Protein AF-A0A3D3BYL4-F1 (afdb_monomer)

Solvent-accessible surface area (backbone atoms only — not comparable to full-atom values): 11919 Å² total; per-residue (Å²): 142,76,88,75,82,84,67,78,81,92,67,86,88,72,76,86,63,56,68,65,58,44,45,48,73,74,64,69,48,90,86,58,75,66,46,79,26,80,42,72,69,58,33,54,52,48,50,56,52,28,58,75,76,44,50,92,52,44,91,25,60,40,73,49,81,69,91,63,57,70,48,64,74,69,67,43,48,69,62,57,54,51,61,73,44,54,61,42,80,40,98,84,58,20,33,40,38,57,47,80,56,96,78,38,32,42,32,44,53,45,71,41,91,77,84,73,92,84,52,59,70,60,52,34,47,53,48,40,46,53,44,28,45,50,51,40,48,47,37,61,73,30,38,54,51,42,43,36,39,36,41,50,56,81,66,91,48,70,65,55,52,50,50,38,52,50,46,32,54,58,48,42,64,82,50,88,52,60,70,47,75,63,59,73,43,100,82,46,36,32,46,33,38,32,49,65,87,58,84,53,116

Sequence (201 aa):
QEAGAQKAAPFLVYAESNVIIRTIRDYLRKEIGEVLLDTEEAHAEALSFIKQVMPQYENRIKLYDDKLPLFNRYQIEAQIESAFEREVTLPSGGSVVIDPTEALISIDINSSRATRGADIEETALNTNLEAADEIARQLRLRDMGGLVVIDFIDMTSNRNQREVENRMRAALESDRARVQVGRISRFGLLEMSRQRLRPSL

Secondary structure (DSSP, 8-state):
--TTSSSPSS--S-----HHHHHHHHH--TT---EEESSHHHHHHHHHHHHHH-GGGGGGEEE---SS-HHHHTT-HHHHHHTT-SEEE-TTS-EEEEEE-SSEEEEEEE-----SSSSHHHHHHHHHHHHHHHHHHHHHHTT--EEEEEEPPP-S-HHHHHHHHHHHHHHHTT-SS-EEEEEE-TTSEEEEEE---S---

Radius of gyration: 21.85 Å; Cα contacts (8 Å, |Δi|>4): 254; chains: 1; bounding box: 71×29×54 Å

Foldseek 3Di:
DPPPPDDDPDDPPDDDDDPLLVCCVPPPDPPQQADEDADPVSLVVNLVSCVVPPVVCNVRRDYDDDPDDPCVVVVCVVVLVQLVDQWDAFPQGKIWGWDDDPQEIEIETGFDDDDDDDCPQVSLLVSLLRVLLVVLVSCQSQVDFGKYKYQGDDHPDPVSQVVSQVSNVVSNPPPPWDKDWDGQDPVSMTMMGTHRPDDTD

Mean predicted aligned error: 8.94 Å

pLDDT: mean 88.88, std 12.38, range [39.81, 98.62]

Nearest PDB structures (foldseek):
  6g63-assembly1_A  TM=9.299E-01  e=7.076E-28  Escherichia coli K-12
  6g63-assembly1_G  TM=9.432E-01  e=2.742E-27  Escherichia coli K-12
  5f6c-assembly1_B  TM=9.348E-01  e=4.956E-26  Escherichia coli K-12
  8b0j-assembly1_L  TM=8.895E-01  e=7.267E-24  Escherichia coli K-12
  8b0j-assembly1_N  TM=9.051E-01  e=1.415E-20  Escherichia coli K-12

Structure (mmCIF, N/CA/C/O backbone):
data_AF-A0A3D3BYL4-F1
#
_entry.id   AF-A0A3D3BYL4-F1
#
loop_
_atom_site.group_PDB
_atom_site.id
_atom_site.type_symbol
_atom_site.label_atom_id
_atom_site.label_alt_id
_atom_site.label_comp_id
_atom_site.label_asym_id
_atom_site.label_entity_id
_atom_site.label_seq_id
_atom_site.pdbx_PDB_ins_code
_atom_site.Cartn_x
_atom_site.Cartn_y
_atom_site.Cartn_z
_atom_site.occupancy
_atom_site.B_iso_or_equiv
_atom_site.auth_seq_id
_atom_site.auth_comp_id
_atom_site.auth_asym_id
_atom_site.auth_atom_id
_atom_site.pdbx_PDB_model_num
ATOM 1 N N . GLN A 1 1 ? -38.575 -15.770 15.461 1.00 39.81 1 GLN A N 1
ATOM 2 C CA . GLN A 1 1 ? -39.278 -14.664 14.773 1.00 39.81 1 GLN A CA 1
ATOM 3 C C . GLN A 1 1 ? -39.793 -13.617 15.782 1.00 39.81 1 GLN A C 1
ATOM 5 O O . GLN A 1 1 ? -40.879 -13.097 15.601 1.00 39.81 1 GLN A O 1
ATOM 10 N N . GLU A 1 2 ? -39.031 -13.243 16.824 1.00 44.12 2 GLU A N 1
ATOM 11 C CA . GLU A 1 2 ? -39.586 -12.421 17.931 1.00 44.12 2 GLU A CA 1
ATOM 12 C C . GLU A 1 2 ? -38.805 -11.137 18.270 1.00 44.12 2 GLU A C 1
ATOM 14 O O . GLU A 1 2 ? -39.185 -10.412 19.180 1.00 44.12 2 GLU A O 1
ATOM 19 N N . ALA A 1 3 ? -37.768 -10.768 17.513 1.00 45.00 3 ALA A N 1
ATOM 20 C CA . ALA A 1 3 ? -37.020 -9.524 17.766 1.00 45.00 3 ALA A CA 1
ATOM 21 C C . ALA A 1 3 ? -37.614 -8.269 17.079 1.00 45.00 3 ALA A C 1
ATOM 23 O O . ALA A 1 3 ? -37.057 -7.182 17.194 1.00 45.00 3 ALA A O 1
ATOM 24 N N . GLY A 1 4 ? -38.725 -8.403 16.343 1.00 45.88 4 GLY A N 1
ATOM 25 C CA . GLY A 1 4 ? -39.297 -7.324 15.521 1.00 45.88 4 GLY A CA 1
ATOM 26 C C . GLY A 1 4 ? -40.374 -6.463 16.193 1.00 45.88 4 GLY A C 1
ATOM 27 O O . GLY A 1 4 ? -40.805 -5.484 15.596 1.00 45.88 4 GLY A O 1
ATOM 28 N N . ALA A 1 5 ? -40.830 -6.806 17.403 1.00 55.94 5 ALA A N 1
ATOM 29 C CA . ALA A 1 5 ? -42.059 -6.236 17.974 1.00 55.94 5 ALA A CA 1
ATOM 30 C C . ALA A 1 5 ? -41.863 -5.067 18.966 1.00 55.94 5 ALA A C 1
ATOM 32 O O . ALA A 1 5 ? -42.848 -4.573 19.504 1.00 55.94 5 ALA A O 1
ATOM 33 N N . GLN A 1 6 ? -40.631 -4.614 19.240 1.00 60.84 6 GLN A N 1
ATOM 34 C CA . GLN A 1 6 ? -40.376 -3.654 20.333 1.00 60.84 6 GLN A CA 1
ATOM 35 C C . GLN A 1 6 ? -40.064 -2.205 19.918 1.00 60.84 6 GLN A C 1
ATOM 37 O O . GLN A 1 6 ? -39.961 -1.351 20.796 1.00 60.84 6 GLN A O 1
ATOM 42 N N . LYS A 1 7 ? -39.938 -1.868 18.626 1.00 60.16 7 LYS A N 1
ATOM 43 C CA . LYS A 1 7 ? -39.668 -0.479 18.198 1.00 60.16 7 LYS A CA 1
ATOM 44 C C . LYS A 1 7 ? -40.448 -0.090 16.942 1.00 60.16 7 LYS A C 1
ATOM 46 O O . LYS A 1 7 ? -40.493 -0.843 15.974 1.00 60.16 7 LYS A O 1
ATOM 51 N N . ALA A 1 8 ? -41.036 1.106 16.960 1.00 76.25 8 ALA A N 1
ATOM 52 C CA . ALA A 1 8 ? -41.664 1.714 15.790 1.00 76.25 8 ALA A CA 1
ATOM 53 C C . ALA A 1 8 ? -40.589 2.135 14.771 1.00 76.25 8 ALA A C 1
ATOM 55 O O . ALA A 1 8 ? -39.565 2.706 15.143 1.00 76.25 8 ALA A O 1
ATOM 56 N N . ALA A 1 9 ? -40.807 1.820 13.494 1.00 75.81 9 ALA A N 1
ATOM 57 C CA . ALA A 1 9 ? -39.889 2.147 12.405 1.00 75.81 9 ALA A CA 1
ATOM 58 C C . ALA A 1 9 ? -39.922 3.648 12.034 1.00 75.81 9 ALA A C 1
ATOM 60 O O . ALA A 1 9 ? -40.968 4.279 12.195 1.00 75.81 9 ALA A O 1
ATOM 61 N N . PRO A 1 10 ? -38.827 4.203 11.468 1.00 76.69 10 PRO A N 1
ATOM 62 C CA . PRO A 1 10 ? -37.529 3.562 11.234 1.00 76.69 10 PRO A CA 1
ATOM 63 C C . PRO A 1 10 ? -36.605 3.652 12.462 1.00 76.69 10 PRO A C 1
ATOM 65 O O . PRO A 1 10 ? -36.434 4.714 13.053 1.00 76.69 10 PRO A O 1
ATOM 68 N N . PHE A 1 11 ? -35.966 2.536 12.823 1.00 75.56 11 PHE A N 1
ATOM 69 C CA . PHE A 1 11 ? -34.934 2.487 13.862 1.00 75.56 11 PHE A CA 1
ATOM 70 C C . PHE A 1 11 ? -33.749 1.638 13.397 1.00 75.56 11 PHE A C 1
ATOM 72 O O . PHE A 1 11 ? -33.900 0.708 12.604 1.00 75.56 11 PHE A O 1
ATOM 79 N N . LEU A 1 12 ? -32.559 1.956 13.899 1.00 68.69 12 LEU A N 1
ATOM 80 C CA . LEU A 1 12 ? -31.339 1.219 13.594 1.00 68.69 12 LEU A CA 1
ATOM 81 C C . LEU A 1 12 ? -31.383 -0.158 14.270 1.00 68.69 12 LEU A C 1
ATOM 83 O O . LEU A 1 12 ? -31.333 -0.251 15.496 1.00 68.69 12 LEU A O 1
ATOM 87 N N . VAL A 1 13 ? -31.502 -1.221 13.473 1.00 68.50 13 VAL A N 1
ATOM 88 C CA . VAL A 1 13 ? -31.482 -2.613 13.963 1.00 68.50 13 VAL A CA 1
ATOM 89 C C . VAL A 1 13 ? -30.054 -3.035 14.320 1.00 68.50 13 VAL A C 1
ATOM 91 O O . VAL A 1 13 ? -29.834 -3.731 15.306 1.00 68.50 13 VAL A O 1
ATOM 94 N N . TYR A 1 14 ? -29.083 -2.585 13.526 1.00 55.84 14 TYR A N 1
ATOM 95 C CA . TYR A 1 14 ? -27.667 -2.877 13.692 1.00 55.84 14 TYR A CA 1
ATOM 96 C C . TYR A 1 14 ? -26.853 -1.782 12.996 1.00 55.84 14 TYR A C 1
ATOM 98 O O . TYR A 1 14 ? -27.045 -1.535 11.806 1.00 55.84 14 TYR A O 1
ATOM 106 N N . ALA A 1 15 ? -25.982 -1.099 13.738 1.00 57.22 15 ALA A N 1
ATOM 107 C CA . ALA A 1 15 ? -25.005 -0.181 13.164 1.00 57.22 15 ALA A CA 1
ATOM 108 C C . ALA A 1 15 ? -23.837 -0.998 12.611 1.00 57.22 15 ALA A C 1
ATOM 110 O O . ALA A 1 15 ? -23.329 -1.886 13.300 1.00 57.22 15 ALA A O 1
ATOM 111 N N . GLU A 1 16 ? -23.387 -0.704 11.392 1.00 56.03 16 GLU A N 1
ATOM 112 C CA . GLU A 1 16 ? -22.170 -1.326 10.890 1.00 56.03 16 GLU A CA 1
ATOM 113 C C . GLU A 1 16 ? -20.995 -0.952 11.812 1.00 56.03 16 GLU A C 1
ATOM 115 O O . GLU A 1 16 ? -20.717 0.217 12.055 1.00 56.03 16 GLU A O 1
ATOM 120 N N . SER A 1 17 ? -20.376 -1.992 12.372 1.00 59.66 17 SER A N 1
ATOM 121 C CA . SER A 1 17 ? -19.411 -1.978 13.480 1.00 59.66 17 SER A CA 1
ATOM 122 C C . SER A 1 17 ? -18.469 -0.772 13.528 1.00 59.66 17 SER A C 1
ATOM 124 O O . SER A 1 17 ? -17.801 -0.466 12.530 1.00 59.66 17 SER A O 1
ATOM 126 N N . ASN A 1 18 ? -18.349 -0.212 14.738 1.00 76.62 18 ASN A N 1
ATOM 127 C CA . ASN A 1 18 ? -17.270 0.663 15.186 1.00 76.62 18 ASN A CA 1
ATOM 128 C C . ASN A 1 18 ? -15.922 0.225 14.583 1.00 76.62 18 ASN A C 1
ATOM 130 O O . ASN A 1 18 ? -15.623 -0.974 14.525 1.00 76.62 18 ASN A O 1
ATOM 134 N N . VAL A 1 19 ? -15.116 1.192 14.132 1.00 84.25 19 VAL A N 1
ATOM 135 C CA . VAL A 1 19 ? -13.778 0.962 13.573 1.00 84.25 19 VAL A CA 1
ATOM 136 C C . VAL A 1 19 ? -12.913 0.084 14.480 1.00 84.25 19 VAL A C 1
ATOM 138 O O . VAL A 1 19 ? -12.202 -0.773 13.963 1.00 84.25 19 VAL A O 1
ATOM 141 N N . ILE A 1 20 ? -13.039 0.203 15.803 1.00 89.06 20 ILE A N 1
ATOM 142 C CA . ILE A 1 20 ? -12.339 -0.617 16.800 1.00 89.06 20 ILE A CA 1
ATOM 143 C C . ILE A 1 20 ? -12.749 -2.084 16.655 1.00 89.06 20 ILE A C 1
ATOM 145 O O . ILE A 1 20 ? -11.915 -2.949 16.387 1.00 89.06 20 ILE A O 1
ATOM 149 N N . ILE A 1 21 ? -14.052 -2.367 16.746 1.00 88.62 21 ILE A N 1
ATOM 150 C CA . ILE A 1 21 ? -14.610 -3.722 16.625 1.00 88.62 21 ILE A CA 1
ATOM 151 C C . ILE A 1 21 ? -14.252 -4.335 15.268 1.00 88.62 21 ILE A C 1
ATOM 153 O O . ILE A 1 21 ? -13.877 -5.508 15.180 1.00 88.62 21 ILE A O 1
ATOM 157 N N . ARG A 1 22 ? -14.373 -3.542 14.197 1.00 85.94 22 ARG A N 1
ATOM 158 C CA . ARG A 1 22 ? -14.041 -3.966 12.835 1.00 85.94 22 ARG A CA 1
ATOM 159 C C . ARG A 1 22 ? -12.561 -4.315 12.733 1.00 85.94 22 ARG A C 1
ATOM 161 O O . ARG A 1 22 ? -12.247 -5.406 12.280 1.00 85.94 22 ARG A O 1
ATOM 168 N N . THR A 1 23 ? -11.677 -3.440 13.211 1.00 89.44 23 THR A N 1
ATOM 169 C CA . THR A 1 23 ? -10.218 -3.628 13.194 1.00 89.44 23 THR A CA 1
ATOM 170 C C . THR A 1 23 ? -9.804 -4.860 13.986 1.00 89.44 23 THR A C 1
ATOM 172 O O . THR A 1 23 ? -9.053 -5.685 13.476 1.00 89.44 23 THR A O 1
ATOM 175 N N . ILE A 1 24 ? -10.352 -5.062 15.182 1.00 91.38 24 ILE A N 1
ATOM 176 C CA . ILE A 1 24 ? -10.079 -6.254 15.990 1.00 91.38 24 ILE A CA 1
ATOM 177 C C . ILE A 1 24 ? -10.509 -7.526 15.252 1.00 91.38 24 ILE A C 1
ATOM 179 O O . ILE A 1 24 ? -9.715 -8.451 15.106 1.00 91.38 24 ILE A O 1
ATOM 183 N N . ARG A 1 25 ? -11.741 -7.579 14.735 1.00 87.81 25 ARG A N 1
ATOM 184 C CA . ARG A 1 25 ? -12.245 -8.733 13.965 1.00 87.81 25 ARG A CA 1
ATOM 185 C C . ARG A 1 25 ? -11.360 -9.045 12.757 1.00 87.81 25 ARG A C 1
ATOM 187 O O . ARG A 1 25 ? -11.108 -10.203 12.431 1.00 87.81 25 ARG A O 1
ATOM 194 N N . ASP A 1 26 ? -10.905 -7.992 12.100 1.00 85.44 26 ASP A N 1
ATOM 195 C CA . ASP A 1 26 ? -10.194 -8.050 10.839 1.00 85.44 26 ASP A CA 1
ATOM 196 C C . ASP A 1 26 ? -8.719 -8.410 10.982 1.00 85.44 26 ASP A C 1
ATOM 198 O O . ASP A 1 26 ? -8.222 -9.203 10.180 1.00 85.44 26 ASP A O 1
ATOM 202 N N . TYR A 1 27 ? -8.037 -7.870 11.991 1.00 88.75 27 TYR A N 1
ATOM 203 C CA . TYR A 1 27 ? -6.580 -7.925 12.119 1.00 88.75 27 TYR A CA 1
ATOM 204 C C . TYR A 1 27 ? -6.093 -8.731 13.320 1.00 88.75 27 TYR A C 1
ATOM 206 O O . TYR A 1 27 ? -4.950 -9.171 13.295 1.00 88.75 27 TYR A O 1
ATOM 214 N N . LEU A 1 28 ? -6.918 -8.997 14.341 1.00 90.62 28 LEU A N 1
ATOM 215 C CA . LEU A 1 28 ? -6.460 -9.771 15.494 1.00 90.62 28 LEU A CA 1
ATOM 216 C C . LEU A 1 28 ? -6.122 -11.210 15.076 1.00 90.62 28 LEU A C 1
ATOM 218 O O . LEU A 1 28 ? -6.980 -11.963 14.601 1.00 90.62 28 LEU A O 1
ATOM 222 N N . ARG A 1 29 ? -4.849 -11.586 15.225 1.00 89.31 29 ARG A N 1
ATOM 223 C CA . ARG A 1 29 ? -4.303 -12.915 14.910 1.00 89.31 29 ARG A CA 1
ATOM 224 C C . ARG A 1 29 ? -3.498 -13.461 16.079 1.00 89.31 29 ARG A C 1
ATOM 226 O O . ARG A 1 29 ? -3.153 -12.735 17.011 1.00 89.31 29 ARG A O 1
ATOM 233 N N . LYS A 1 30 ? -3.192 -14.761 16.032 1.00 89.38 30 LYS A N 1
ATOM 234 C CA . LYS 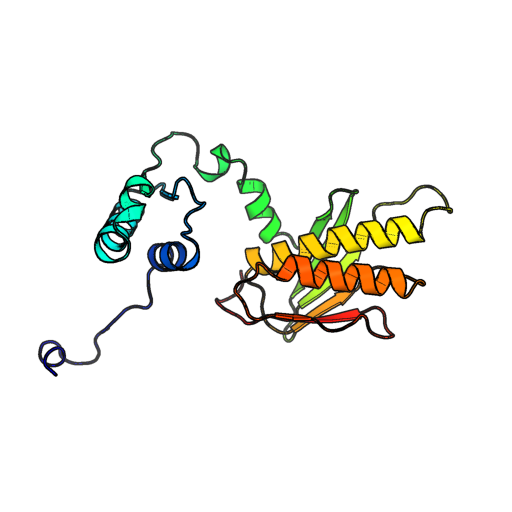A 1 30 ? -2.456 -15.446 17.103 1.00 89.38 30 LYS A CA 1
ATOM 235 C C . LYS A 1 30 ? -1.072 -14.838 17.330 1.00 89.38 30 LYS A C 1
ATOM 237 O O . LYS A 1 30 ? -0.687 -14.763 18.495 1.00 89.38 30 LYS A O 1
ATOM 242 N N . GLU A 1 31 ? -0.394 -14.350 16.289 1.00 91.88 31 GLU A N 1
ATOM 243 C CA . GLU A 1 31 ? 0.911 -13.684 16.414 1.00 91.88 31 GLU A CA 1
ATOM 244 C C . GLU A 1 31 ? 0.878 -12.302 17.088 1.00 91.88 31 GLU A C 1
ATOM 246 O O . GLU A 1 31 ? 1.910 -11.847 17.571 1.00 91.88 31 GLU A O 1
ATOM 251 N N . ILE A 1 32 ? -0.279 -11.635 17.170 1.00 93.94 32 ILE A N 1
ATOM 252 C CA . ILE A 1 32 ? -0.364 -10.297 17.774 1.00 93.94 32 ILE A CA 1
ATOM 253 C C . ILE A 1 32 ? -0.245 -10.413 19.290 1.00 93.94 32 ILE A C 1
ATOM 255 O O . ILE A 1 32 ? -1.141 -10.956 19.931 1.00 93.94 32 ILE A O 1
ATOM 259 N N . GLY A 1 33 ? 0.841 -9.900 19.867 1.00 94.00 33 GLY A N 1
ATOM 260 C CA . GLY A 1 33 ? 1.077 -9.958 21.311 1.00 94.00 33 GLY A CA 1
ATOM 261 C C . GLY A 1 33 ? 0.079 -9.126 22.115 1.00 94.00 33 GLY A C 1
ATOM 262 O O . GLY A 1 33 ? -0.513 -9.632 23.067 1.00 94.00 33 GLY A O 1
ATOM 263 N N . GLU A 1 34 ? -0.134 -7.873 21.710 1.00 94.88 34 GLU A N 1
ATOM 264 C CA . GLU A 1 34 ? -0.922 -6.884 22.452 1.00 94.88 34 GLU A CA 1
ATOM 265 C C . GLU A 1 34 ? -1.701 -5.972 21.494 1.00 94.88 34 GLU A C 1
ATOM 267 O O . GLU A 1 34 ? -1.272 -5.724 20.367 1.00 94.88 34 GLU A O 1
ATOM 272 N N . VAL A 1 35 ? -2.846 -5.473 21.956 1.00 96.12 35 VAL A N 1
ATOM 273 C CA . VAL A 1 35 ? -3.654 -4.430 21.317 1.00 96.12 35 VAL A CA 1
ATOM 274 C C . VAL A 1 35 ? -3.768 -3.290 22.319 1.00 96.12 35 VAL A C 1
ATOM 276 O O . VAL A 1 35 ? -4.389 -3.450 23.370 1.00 96.12 35 VAL A O 1
ATOM 279 N N . LEU A 1 36 ? -3.143 -2.162 21.994 1.00 96.56 36 LEU A N 1
ATOM 280 C CA . LEU A 1 36 ? -3.082 -0.979 22.846 1.00 96.56 36 LEU A CA 1
ATOM 281 C C . LEU A 1 36 ? -4.162 0.015 22.426 1.00 96.56 36 LEU A C 1
ATOM 283 O O . LEU A 1 36 ? -4.295 0.309 21.239 1.00 96.56 36 LEU A O 1
ATOM 287 N N . LEU A 1 37 ? -4.921 0.516 23.397 1.00 95.88 37 LEU A N 1
ATOM 288 C CA . LEU A 1 37 ? -5.933 1.554 23.209 1.00 95.88 37 LEU A CA 1
ATOM 289 C C . LEU A 1 37 ? -5.609 2.708 24.152 1.00 95.88 37 LEU A C 1
ATOM 291 O O . LEU A 1 37 ? -5.379 2.469 25.330 1.00 95.88 37 LEU A O 1
ATOM 295 N N . ASP A 1 38 ? -5.558 3.934 23.647 1.00 94.25 38 ASP A N 1
ATOM 296 C CA . ASP A 1 38 ? -5.143 5.133 24.389 1.00 94.25 38 ASP A CA 1
ATOM 297 C C . ASP A 1 38 ? -6.307 5.898 25.038 1.00 94.25 38 ASP A C 1
ATOM 299 O O . ASP A 1 38 ? -6.085 6.899 25.717 1.00 94.25 38 ASP A O 1
ATOM 303 N N . THR A 1 39 ? -7.543 5.411 24.884 1.00 93.81 39 THR A N 1
ATOM 304 C CA . THR A 1 39 ? -8.727 5.947 25.567 1.00 93.81 39 THR A CA 1
ATOM 305 C C . THR A 1 39 ? -9.486 4.865 26.329 1.00 93.81 39 THR A C 1
ATOM 307 O O . THR A 1 39 ? -9.569 3.702 25.910 1.00 93.81 39 THR A O 1
ATOM 310 N N . GLU A 1 40 ? -10.072 5.253 27.464 1.00 94.81 40 GLU A N 1
ATOM 311 C CA . GLU A 1 40 ? -10.856 4.346 28.305 1.00 94.81 40 GLU A CA 1
ATOM 312 C C . GLU A 1 40 ? -12.110 3.846 27.585 1.00 94.81 40 GLU A C 1
ATOM 314 O O . GLU A 1 40 ? -12.448 2.664 27.694 1.00 94.81 40 GLU A O 1
ATOM 319 N N . GLU A 1 41 ? -12.776 4.707 26.807 1.00 93.19 41 GLU A N 1
ATOM 320 C CA . GLU A 1 41 ? -13.980 4.336 26.065 1.00 93.19 41 GLU A CA 1
ATOM 321 C C . GLU A 1 41 ? -13.674 3.259 25.021 1.00 93.19 41 GLU A C 1
ATOM 323 O O . GLU A 1 41 ? -14.366 2.237 24.956 1.00 93.19 41 GLU A O 1
ATOM 328 N N . ALA A 1 42 ? -12.603 3.449 24.242 1.00 92.69 42 ALA A N 1
ATOM 329 C CA . ALA A 1 42 ? -12.193 2.492 23.223 1.00 92.69 42 ALA A CA 1
ATOM 330 C C . ALA A 1 42 ? -11.778 1.158 23.852 1.00 92.69 42 ALA A C 1
ATOM 332 O O . ALA A 1 42 ? -12.181 0.092 23.375 1.00 92.69 42 ALA A O 1
ATOM 333 N N . HIS A 1 43 ? -11.009 1.207 24.946 1.00 95.69 43 HIS A N 1
ATOM 334 C CA . HIS A 1 43 ? -10.589 0.021 25.687 1.00 95.69 43 HIS A CA 1
ATOM 335 C C . HIS A 1 43 ? -11.789 -0.778 26.216 1.00 95.69 43 HIS A C 1
ATOM 337 O O . HIS A 1 43 ? -11.861 -1.993 26.011 1.00 95.69 43 HIS A O 1
ATOM 343 N N . ALA A 1 44 ? -12.758 -0.109 26.847 1.00 94.38 44 ALA A N 1
ATOM 344 C CA . ALA A 1 44 ? -13.961 -0.751 27.369 1.00 94.38 44 ALA A CA 1
ATOM 345 C C . ALA A 1 44 ? -14.791 -1.411 26.255 1.00 94.38 44 ALA A C 1
ATOM 347 O O . ALA A 1 44 ? -15.270 -2.540 26.414 1.00 94.38 44 ALA A O 1
ATOM 348 N N . GLU A 1 45 ? -14.924 -0.744 25.108 1.00 92.19 45 GLU A N 1
ATOM 349 C CA . GLU A 1 45 ? -15.642 -1.279 23.954 1.00 92.19 45 GLU A CA 1
ATOM 350 C C . GLU A 1 45 ? -14.943 -2.501 23.343 1.00 92.19 45 GLU A C 1
ATOM 352 O O . GLU A 1 45 ? -15.580 -3.538 23.121 1.00 92.19 45 GLU A O 1
ATOM 357 N N . ALA A 1 46 ? -13.628 -2.413 23.123 1.00 94.06 46 ALA A N 1
ATOM 358 C CA . ALA A 1 46 ? -12.811 -3.521 22.638 1.00 94.06 46 ALA A CA 1
ATOM 359 C C . ALA A 1 46 ? -12.910 -4.741 23.564 1.00 94.06 46 ALA A C 1
ATOM 361 O O . ALA A 1 46 ? -13.128 -5.863 23.098 1.00 94.06 46 ALA A O 1
ATOM 362 N N . LEU A 1 47 ? -12.800 -4.519 24.877 1.00 94.94 47 LEU A N 1
ATOM 363 C CA . LEU A 1 47 ? -12.865 -5.569 25.888 1.00 94.94 47 LEU A CA 1
ATOM 364 C C . LEU A 1 47 ? -14.244 -6.242 25.923 1.00 94.94 47 LEU A C 1
ATOM 366 O O . LEU A 1 47 ? -14.328 -7.469 25.985 1.00 94.94 47 LEU A O 1
ATOM 370 N N . SER A 1 48 ? -15.323 -5.459 25.834 1.00 92.69 48 SER A N 1
ATOM 371 C CA . SER A 1 48 ? -16.699 -5.970 25.773 1.00 92.69 48 SER A CA 1
ATOM 372 C C . SER A 1 48 ? -16.911 -6.887 24.563 1.00 92.69 48 SER A C 1
ATOM 374 O O . SER A 1 48 ? -17.416 -8.004 24.701 1.00 92.69 48 SER A O 1
ATOM 376 N N . PHE A 1 49 ? -16.447 -6.465 23.382 1.00 91.56 49 PHE A N 1
ATOM 377 C CA . PHE A 1 49 ? -16.536 -7.267 22.162 1.00 91.56 49 PHE A CA 1
ATOM 378 C C . PHE A 1 49 ? -15.705 -8.556 22.248 1.00 91.56 49 PHE A C 1
ATOM 380 O O . PHE A 1 49 ? -16.195 -9.640 21.921 1.00 91.56 49 PHE A O 1
ATOM 387 N N . ILE A 1 50 ? -14.456 -8.461 22.715 1.00 94.19 50 ILE A N 1
ATOM 388 C CA . ILE A 1 50 ? -13.558 -9.615 22.832 1.00 94.19 50 ILE A CA 1
ATOM 389 C C . ILE A 1 50 ? -14.107 -10.659 23.801 1.00 94.19 50 ILE A C 1
ATOM 391 O O . ILE A 1 50 ? -14.107 -11.838 23.457 1.00 94.19 50 ILE A O 1
ATOM 395 N N . LYS A 1 51 ? -14.653 -10.250 24.951 1.00 94.12 51 LYS A N 1
ATOM 396 C CA . LYS A 1 51 ? -15.280 -11.168 25.917 1.00 94.12 51 LYS A CA 1
ATOM 397 C C . LYS A 1 51 ? -16.412 -11.993 25.312 1.00 94.12 51 LYS A C 1
ATOM 399 O O . LYS A 1 51 ? -16.573 -13.160 25.656 1.00 94.12 51 LYS A O 1
ATOM 404 N N . GLN A 1 52 ? -17.193 -11.395 24.414 1.00 90.56 52 GLN A N 1
ATOM 405 C CA . GLN A 1 52 ? -18.333 -12.058 23.783 1.00 90.56 52 GLN A CA 1
ATOM 406 C C . GLN A 1 52 ? -17.927 -12.967 22.619 1.00 90.56 52 GLN A C 1
ATOM 408 O O . GLN A 1 52 ? -18.516 -14.031 22.446 1.00 90.56 52 GLN A O 1
ATOM 413 N N . VAL A 1 53 ? -16.954 -12.547 21.803 1.00 91.38 53 VAL A N 1
ATOM 414 C CA . VAL A 1 53 ? -16.676 -13.191 20.505 1.00 91.38 53 VAL A CA 1
ATOM 415 C C . VAL A 1 53 ? -15.383 -14.005 20.507 1.00 91.38 53 VAL A C 1
ATOM 417 O O . VAL A 1 53 ? -15.309 -15.035 19.838 1.00 91.38 53 VAL A O 1
ATOM 420 N N . MET A 1 54 ? -14.349 -13.561 21.226 1.00 91.75 54 MET A N 1
ATOM 421 C CA . MET A 1 54 ? -13.014 -14.177 21.217 1.00 91.75 54 MET A CA 1
ATOM 422 C C . MET A 1 54 ? -12.321 -14.113 22.597 1.00 91.75 54 MET A C 1
ATOM 424 O O . MET A 1 54 ? -11.214 -13.572 22.694 1.00 91.75 54 MET A O 1
ATOM 428 N N . PRO A 1 55 ? -12.921 -14.669 23.668 1.00 93.06 55 PRO A N 1
ATOM 429 C CA . PRO A 1 55 ? -12.458 -14.484 25.050 1.00 93.06 55 PRO A CA 1
ATOM 430 C C . PRO A 1 55 ? -11.010 -14.938 25.290 1.00 93.06 55 PRO A C 1
ATOM 432 O O . PRO A 1 55 ? -10.320 -14.396 26.147 1.00 93.06 55 PRO A O 1
ATOM 435 N N . GLN A 1 56 ? -10.486 -15.868 24.486 1.00 93.06 56 GLN A N 1
ATOM 436 C CA . GLN A 1 56 ? -9.086 -16.302 24.551 1.00 93.06 56 GLN A CA 1
ATOM 437 C C . GLN A 1 56 ? -8.056 -15.181 24.311 1.00 93.06 56 GLN A C 1
ATOM 439 O O . GLN A 1 56 ? -6.888 -15.350 24.658 1.00 93.06 56 GLN A O 1
ATOM 444 N N . TYR A 1 57 ? -8.456 -14.059 23.703 1.00 94.69 57 TYR A N 1
ATOM 445 C CA . TYR A 1 57 ? -7.580 -12.911 23.456 1.00 94.69 57 TYR A CA 1
ATOM 446 C C . TYR A 1 57 ? -7.782 -11.758 24.448 1.00 94.69 57 TYR A C 1
ATOM 448 O O . TYR A 1 57 ? -7.145 -10.722 24.282 1.00 94.69 57 TYR A O 1
ATOM 456 N N . GLU A 1 58 ? -8.617 -11.923 25.480 1.00 94.44 58 GLU A N 1
ATOM 457 C CA . GLU A 1 58 ? -8.929 -10.869 26.459 1.00 94.44 58 GLU A CA 1
ATOM 458 C C . GLU A 1 58 ? -7.667 -10.236 27.058 1.00 94.44 58 GLU A C 1
ATOM 460 O O . GLU A 1 58 ? -7.514 -9.020 27.034 1.00 94.44 58 GLU A O 1
ATOM 465 N N . ASN A 1 59 ? -6.705 -11.066 27.472 1.00 94.81 59 ASN A N 1
ATOM 466 C CA . ASN A 1 59 ? -5.456 -10.623 28.103 1.00 94.81 59 ASN A CA 1
ATOM 467 C C . ASN A 1 59 ? -4.538 -9.788 27.189 1.00 94.81 59 ASN A C 1
ATOM 469 O O . ASN A 1 59 ? -3.528 -9.259 27.654 1.00 94.81 59 ASN A O 1
ATOM 473 N N . ARG A 1 60 ? -4.835 -9.714 25.886 1.00 95.12 60 ARG A N 1
ATOM 474 C CA . ARG A 1 60 ? -4.064 -8.929 24.914 1.00 95.12 60 ARG A CA 1
ATOM 475 C C . ARG A 1 60 ? -4.584 -7.503 24.777 1.00 95.12 60 ARG A C 1
ATOM 477 O O . ARG A 1 60 ? -3.855 -6.667 24.258 1.00 95.12 60 ARG A O 1
ATOM 484 N N . ILE A 1 61 ? -5.816 -7.231 25.203 1.00 96.50 61 ILE A N 1
ATOM 485 C CA . ILE A 1 61 ? -6.422 -5.900 25.139 1.00 96.50 61 ILE A CA 1
ATOM 486 C C . ILE A 1 61 ? -5.938 -5.103 26.348 1.00 96.50 61 ILE A C 1
ATOM 488 O O . ILE A 1 61 ? -6.180 -5.504 27.485 1.00 96.50 61 ILE A O 1
ATOM 492 N N . LYS A 1 62 ? -5.214 -4.010 26.105 1.00 96.88 62 LYS A N 1
ATOM 493 C CA . LYS A 1 62 ? -4.588 -3.203 27.155 1.00 96.88 62 LYS A CA 1
ATOM 494 C C . LYS A 1 62 ? -4.876 -1.722 26.947 1.00 96.88 62 LYS A C 1
ATOM 496 O O . LYS A 1 62 ? -4.823 -1.225 25.822 1.00 96.88 62 LYS A O 1
ATOM 501 N N . LEU A 1 63 ? -5.146 -1.027 28.047 1.00 97.00 63 LEU A N 1
ATOM 502 C CA . LEU A 1 63 ? -5.183 0.428 28.072 1.00 97.00 63 LEU A CA 1
ATOM 503 C C . LEU A 1 63 ? -3.746 0.961 28.099 1.00 97.00 63 LEU A C 1
ATOM 505 O O . LEU A 1 63 ? -2.905 0.461 28.845 1.00 97.00 63 LEU A O 1
ATOM 509 N N . TYR A 1 64 ? -3.478 1.956 27.268 1.00 96.69 64 TYR A N 1
ATOM 510 C CA . TYR A 1 64 ? -2.231 2.695 27.230 1.00 96.69 64 TYR A CA 1
ATOM 511 C C . TYR A 1 64 ? -2.367 3.961 28.079 1.00 96.69 64 TYR A C 1
ATOM 513 O O . TYR A 1 64 ? -3.214 4.801 27.797 1.00 96.69 64 TYR A O 1
ATOM 521 N N . ASP A 1 65 ? -1.541 4.086 29.117 1.00 94.50 65 ASP A N 1
ATOM 522 C CA . ASP A 1 65 ? -1.624 5.135 30.143 1.00 94.50 65 ASP A CA 1
ATOM 523 C C . ASP A 1 65 ? -0.332 5.961 30.282 1.00 94.50 65 ASP A C 1
ATOM 525 O O . ASP A 1 65 ? -0.180 6.757 31.214 1.00 94.50 65 ASP A O 1
ATOM 529 N N . ASP A 1 66 ? 0.620 5.784 29.362 1.00 93.12 66 ASP A N 1
ATOM 530 C CA . ASP A 1 66 ? 1.878 6.522 29.399 1.00 93.12 66 ASP A CA 1
ATOM 531 C C . ASP A 1 66 ? 1.688 7.983 28.954 1.00 93.12 66 ASP A C 1
ATOM 533 O O . ASP A 1 66 ? 0.771 8.336 28.214 1.00 93.12 66 ASP A O 1
ATOM 537 N N . LYS A 1 67 ? 2.595 8.856 29.397 1.00 92.06 67 LYS A N 1
ATOM 538 C CA . LYS A 1 67 ? 2.556 10.296 29.113 1.00 92.06 67 LYS A CA 1
ATOM 539 C C . LYS A 1 67 ? 2.913 10.631 27.671 1.00 92.06 67 LYS A C 1
ATOM 541 O O . LYS A 1 67 ? 2.494 11.667 27.162 1.00 92.06 67 LYS A O 1
ATOM 546 N N . LEU A 1 68 ? 3.774 9.825 27.054 1.00 93.50 68 LEU A N 1
ATOM 547 C CA . LEU A 1 68 ? 4.142 10.014 25.655 1.00 93.50 68 LEU A CA 1
ATOM 548 C C . LEU A 1 68 ? 2.977 9.528 24.779 1.00 93.50 68 LEU A C 1
ATOM 550 O O . LEU A 1 68 ? 2.428 8.483 25.094 1.00 93.50 68 LEU A O 1
ATOM 554 N N . PRO A 1 69 ? 2.596 10.211 23.686 1.00 93.56 69 PRO A N 1
ATOM 555 C CA . PRO A 1 69 ? 1.570 9.692 22.784 1.00 93.56 69 PRO A CA 1
ATOM 556 C C . PRO A 1 69 ? 1.929 8.302 22.243 1.00 93.56 69 PRO A C 1
ATOM 558 O O . PRO A 1 69 ? 3.096 8.031 21.934 1.00 93.56 69 PRO A O 1
ATOM 561 N N . LEU A 1 70 ? 0.916 7.439 22.104 1.00 93.62 70 LEU A N 1
ATOM 562 C CA . LEU A 1 70 ? 1.079 6.027 21.752 1.00 93.62 70 LEU A CA 1
ATOM 563 C C . LEU A 1 70 ? 1.930 5.845 20.487 1.00 93.62 70 LEU A C 1
ATOM 565 O O . LEU A 1 70 ? 2.937 5.140 20.510 1.00 93.62 70 LEU A O 1
ATOM 569 N N . PHE A 1 71 ? 1.577 6.516 19.394 1.00 94.00 71 PHE A N 1
ATOM 570 C CA . PHE A 1 71 ? 2.270 6.364 18.111 1.00 94.00 71 PHE A CA 1
ATOM 571 C C . PHE A 1 71 ? 3.704 6.906 18.134 1.00 94.00 71 PHE A C 1
ATOM 573 O O . PHE A 1 71 ? 4.607 6.279 17.569 1.00 94.00 71 PHE A O 1
ATOM 580 N N . ASN A 1 72 ? 3.955 7.988 18.877 1.00 90.75 72 ASN A N 1
ATOM 581 C CA . ASN A 1 72 ? 5.300 8.524 19.091 1.00 90.75 72 ASN A CA 1
ATOM 582 C C . ASN A 1 72 ? 6.185 7.529 19.845 1.00 90.75 72 ASN A C 1
ATOM 584 O O . ASN A 1 72 ? 7.341 7.335 19.470 1.00 90.75 72 ASN A O 1
ATOM 588 N N . ARG A 1 73 ? 5.657 6.862 20.883 1.00 92.12 73 ARG A N 1
ATOM 589 C CA . ARG A 1 73 ? 6.413 5.850 21.639 1.00 92.12 73 ARG A CA 1
ATOM 590 C C . ARG A 1 73 ? 6.901 4.713 20.747 1.00 92.12 73 ARG A C 1
ATOM 592 O O . ARG A 1 73 ? 8.028 4.253 20.920 1.00 92.12 73 ARG A O 1
ATOM 599 N N . TYR A 1 74 ? 6.065 4.274 19.810 1.00 92.44 74 TYR A N 1
ATOM 600 C CA . TYR A 1 74 ? 6.385 3.190 18.878 1.00 92.44 74 TYR A CA 1
ATOM 601 C C . TYR A 1 74 ? 7.027 3.670 17.568 1.00 92.44 74 TYR A C 1
ATOM 603 O O . TYR A 1 74 ? 7.308 2.846 16.704 1.00 92.44 74 TYR A O 1
ATOM 611 N N . GLN A 1 75 ? 7.304 4.973 17.436 1.00 91.88 75 GLN A N 1
ATOM 612 C CA . GLN A 1 75 ? 7.968 5.584 16.277 1.00 91.88 75 GLN A CA 1
ATOM 613 C C . GLN A 1 75 ? 7.252 5.312 14.942 1.00 91.88 75 GLN A C 1
ATOM 615 O O . GLN A 1 75 ? 7.891 5.174 13.900 1.00 91.88 75 GLN A O 1
ATOM 620 N N . ILE A 1 76 ? 5.918 5.235 14.968 1.00 89.62 76 ILE A N 1
ATOM 621 C CA . ILE A 1 76 ? 5.112 4.996 13.761 1.00 89.62 76 ILE A CA 1
ATOM 622 C C . ILE A 1 76 ? 4.533 6.280 13.157 1.00 89.62 76 ILE A C 1
ATOM 624 O O . ILE A 1 76 ? 4.071 6.240 12.023 1.00 89.62 76 ILE A O 1
ATOM 628 N N . GLU A 1 77 ? 4.607 7.412 13.864 1.00 87.69 77 GLU A N 1
ATOM 629 C CA . GLU A 1 77 ? 4.023 8.692 13.430 1.00 87.69 77 GLU A CA 1
ATOM 630 C C . GLU A 1 77 ? 4.510 9.111 12.036 1.00 87.69 77 GLU A C 1
ATOM 632 O O . GLU A 1 77 ? 3.707 9.286 11.127 1.00 87.69 77 GLU A O 1
ATOM 637 N N . ALA A 1 78 ? 5.828 9.126 11.817 1.00 82.69 78 ALA A N 1
ATOM 638 C CA . ALA A 1 78 ? 6.409 9.468 10.517 1.00 82.69 78 ALA A CA 1
ATOM 639 C C . ALA A 1 78 ? 5.961 8.510 9.393 1.00 82.69 78 ALA A C 1
ATOM 641 O O . ALA A 1 78 ? 5.825 8.903 8.237 1.00 82.69 78 ALA A O 1
ATOM 642 N N . GLN A 1 79 ? 5.697 7.237 9.717 1.00 78.38 79 GLN A N 1
ATOM 643 C CA . GLN A 1 79 ? 5.181 6.282 8.733 1.00 78.38 79 GLN A CA 1
ATOM 644 C C . GLN A 1 79 ? 3.711 6.552 8.399 1.00 78.38 79 GLN A C 1
ATOM 646 O O . GLN A 1 79 ? 3.312 6.351 7.252 1.00 78.38 79 GLN A O 1
ATOM 651 N N . ILE A 1 80 ? 2.916 7.011 9.370 1.00 82.75 80 ILE A N 1
ATOM 652 C CA . ILE A 1 80 ? 1.533 7.446 9.151 1.00 82.75 80 ILE A CA 1
ATOM 653 C C . ILE A 1 80 ? 1.525 8.711 8.290 1.00 82.75 80 ILE A C 1
ATOM 655 O O . ILE A 1 80 ? 0.802 8.755 7.300 1.00 82.75 80 ILE A O 1
ATOM 659 N N . GLU A 1 81 ? 2.373 9.693 8.600 1.00 81.31 81 GLU A N 1
ATOM 660 C CA . GLU A 1 81 ? 2.523 10.919 7.807 1.00 81.31 81 GLU A CA 1
ATOM 661 C C . GLU A 1 81 ? 2.888 10.607 6.348 1.00 81.31 81 GLU A C 1
ATOM 663 O O . GLU A 1 81 ? 2.246 11.128 5.437 1.00 81.31 81 GLU A O 1
ATOM 668 N N . SER A 1 82 ? 3.802 9.655 6.110 1.00 76.06 82 SER A N 1
ATOM 669 C CA . SER A 1 82 ? 4.173 9.222 4.751 1.00 76.06 82 SER A CA 1
ATOM 670 C C . SER A 1 82 ? 3.002 8.662 3.928 1.00 76.06 82 SER A C 1
ATOM 672 O O . SER A 1 82 ? 3.053 8.650 2.699 1.00 76.06 82 SER A O 1
ATOM 674 N N . ALA A 1 83 ? 1.924 8.194 4.572 1.00 76.06 83 ALA A N 1
ATOM 675 C CA . ALA A 1 83 ? 0.721 7.742 3.872 1.00 76.06 83 ALA A CA 1
ATOM 676 C C . ALA A 1 83 ? -0.098 8.914 3.293 1.00 76.06 83 ALA A C 1
ATOM 678 O O . ALA A 1 83 ? -0.912 8.704 2.395 1.00 76.06 83 ALA A O 1
ATOM 679 N N . PHE A 1 84 ? 0.129 10.140 3.764 1.00 80.75 84 PHE A N 1
ATOM 680 C CA . PHE A 1 84 ? -0.486 11.359 3.232 1.00 80.75 84 PHE A CA 1
ATOM 681 C C . PHE A 1 84 ? 0.404 12.078 2.215 1.00 80.75 84 PHE A C 1
ATOM 683 O O . PHE A 1 84 ? -0.069 12.950 1.486 1.00 80.75 84 PHE A O 1
ATOM 690 N N . GLU A 1 85 ? 1.682 11.713 2.130 1.00 87.44 85 GLU A N 1
ATOM 691 C CA . GLU A 1 85 ? 2.611 12.318 1.182 1.00 87.44 85 GLU A CA 1
ATOM 692 C C . GLU A 1 85 ? 2.341 11.839 -0.246 1.00 87.44 85 GLU A C 1
ATOM 694 O O . GLU A 1 85 ? 2.023 10.677 -0.499 1.00 87.44 85 GLU A O 1
ATOM 699 N N . ARG A 1 86 ? 2.476 12.740 -1.218 1.00 92.00 86 ARG A N 1
ATOM 700 C CA . ARG A 1 86 ? 2.369 12.385 -2.640 1.00 92.00 86 ARG A CA 1
ATOM 701 C C . ARG A 1 86 ? 3.549 11.524 -3.108 1.00 92.00 86 ARG A C 1
ATOM 703 O O . ARG A 1 86 ? 3.372 10.654 -3.954 1.00 92.00 86 ARG A O 1
ATOM 710 N N . GLU A 1 87 ? 4.736 11.781 -2.569 1.00 94.38 87 GLU A N 1
ATOM 711 C CA . GLU A 1 87 ? 5.990 11.113 -2.917 1.00 94.38 87 GLU A CA 1
ATOM 712 C C . GLU A 1 87 ? 6.518 10.347 -1.705 1.00 94.38 87 GLU A C 1
ATOM 714 O O . GLU A 1 87 ? 6.494 10.865 -0.595 1.00 94.38 87 GLU A O 1
ATOM 719 N N . VAL A 1 88 ? 6.995 9.122 -1.918 1.00 93.69 88 VAL A N 1
ATOM 720 C CA . VAL A 1 88 ? 7.540 8.257 -0.869 1.00 93.69 88 VAL A CA 1
ATOM 721 C C . VAL A 1 88 ? 8.960 7.853 -1.236 1.00 93.69 88 VAL A C 1
ATOM 723 O O . VAL A 1 88 ? 9.202 7.351 -2.331 1.00 93.69 88 VAL A O 1
ATOM 726 N N . THR A 1 89 ? 9.904 8.060 -0.319 1.00 93.56 89 THR A N 1
ATOM 727 C CA . THR A 1 89 ? 11.321 7.728 -0.541 1.00 93.56 89 THR A CA 1
ATOM 728 C C . THR A 1 89 ? 11.572 6.228 -0.372 1.00 93.56 89 THR A C 1
ATOM 730 O O . THR A 1 89 ? 11.111 5.614 0.590 1.00 93.56 89 THR A O 1
ATOM 733 N N . LEU A 1 90 ? 12.340 5.650 -1.293 1.00 94.50 90 LEU A N 1
ATOM 734 C CA . LEU A 1 90 ? 12.780 4.256 -1.276 1.00 94.50 90 LEU A CA 1
ATOM 735 C C . LEU A 1 90 ? 14.103 4.088 -0.504 1.00 94.50 90 LEU A C 1
ATOM 737 O O . LEU A 1 90 ? 14.891 5.036 -0.439 1.00 94.50 90 LEU A O 1
ATOM 741 N N . PRO A 1 91 ? 14.397 2.893 0.047 1.00 90.88 91 PRO A N 1
ATOM 742 C CA . PRO A 1 91 ? 15.626 2.628 0.802 1.00 90.88 91 PRO A CA 1
ATOM 743 C C . PRO A 1 91 ? 16.922 3.037 0.089 1.00 90.88 91 PRO A C 1
ATOM 745 O O . PRO A 1 91 ? 17.809 3.615 0.720 1.00 90.88 91 PRO A O 1
ATOM 748 N N . SER A 1 92 ? 17.019 2.801 -1.222 1.00 90.00 92 SER A N 1
ATOM 749 C CA . SER A 1 92 ? 18.194 3.158 -2.032 1.00 90.00 92 SER A CA 1
ATOM 750 C C . SER A 1 92 ? 18.179 4.608 -2.553 1.00 90.00 92 SER A C 1
ATOM 752 O O . SER A 1 92 ? 18.971 4.985 -3.425 1.00 90.00 92 SER A O 1
ATOM 754 N N . GLY A 1 93 ? 17.282 5.448 -2.028 1.00 90.06 93 GLY A N 1
ATOM 755 C CA . GLY A 1 93 ? 17.181 6.879 -2.327 1.0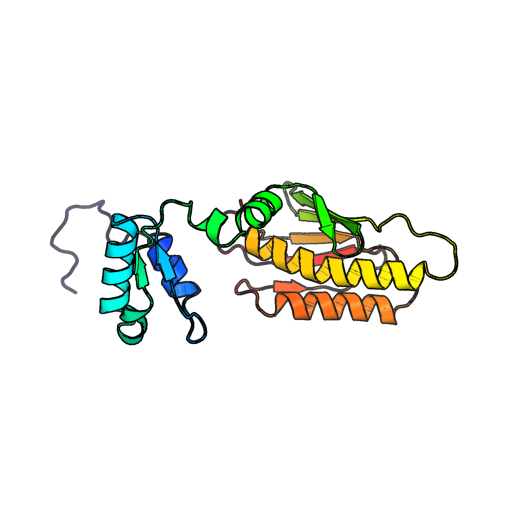0 90.06 93 GLY A CA 1
ATOM 756 C C . GLY A 1 93 ? 16.395 7.232 -3.592 1.00 90.06 93 GLY A C 1
ATOM 757 O O . GLY A 1 93 ? 16.406 8.396 -3.993 1.00 90.06 93 GLY A O 1
ATOM 758 N N . GLY A 1 94 ? 15.773 6.251 -4.253 1.00 94.06 94 GLY A N 1
ATOM 759 C CA . GLY A 1 94 ? 14.742 6.509 -5.261 1.00 94.06 94 GLY A CA 1
ATOM 760 C C . GLY A 1 94 ? 13.443 6.998 -4.618 1.00 94.06 94 GLY A C 1
ATOM 761 O O . GLY A 1 94 ? 13.373 7.172 -3.400 1.00 94.06 94 GLY A O 1
ATOM 762 N N . SER A 1 95 ? 12.394 7.184 -5.409 1.00 96.19 95 SER A N 1
ATOM 763 C CA . SER A 1 95 ? 11.074 7.529 -4.891 1.00 96.19 95 SER A CA 1
ATOM 764 C C . SER A 1 95 ? 9.937 6.972 -5.738 1.00 96.19 95 SER A C 1
ATOM 766 O O . SER A 1 95 ? 10.101 6.645 -6.912 1.00 96.19 95 SER A O 1
ATOM 768 N N . VAL A 1 96 ? 8.775 6.844 -5.106 1.00 97.06 96 VAL A N 1
ATOM 769 C CA . VAL A 1 96 ? 7.507 6.478 -5.733 1.00 97.06 96 VAL A CA 1
ATOM 770 C C . VAL A 1 96 ? 6.562 7.662 -5.599 1.00 97.06 96 VAL A C 1
ATOM 772 O O . VAL A 1 96 ? 6.327 8.142 -4.491 1.00 97.06 96 VAL A O 1
ATOM 775 N N . VAL A 1 97 ? 6.001 8.124 -6.710 1.00 97.62 97 VAL A N 1
ATOM 776 C CA . VAL A 1 97 ? 5.036 9.227 -6.753 1.00 97.62 97 VAL A CA 1
ATOM 777 C C . VAL A 1 97 ? 3.657 8.650 -7.034 1.00 97.62 97 VAL A C 1
ATOM 779 O O . VAL A 1 97 ? 3.485 7.917 -8.001 1.00 97.62 97 VAL A O 1
ATOM 782 N N . ILE A 1 98 ? 2.676 8.959 -6.186 1.00 96.50 98 ILE A N 1
ATOM 783 C CA . ILE A 1 98 ? 1.324 8.394 -6.259 1.00 96.50 98 ILE A CA 1
ATOM 784 C C . ILE A 1 98 ? 0.321 9.508 -6.560 1.00 96.50 98 ILE A C 1
ATOM 786 O O . ILE A 1 98 ? 0.119 10.408 -5.745 1.00 96.50 98 ILE A O 1
ATOM 790 N N . ASP A 1 99 ? -0.356 9.404 -7.701 1.00 96.12 99 ASP A N 1
ATOM 791 C CA . ASP A 1 99 ? -1.322 10.385 -8.195 1.00 96.12 99 ASP A CA 1
ATOM 792 C C . ASP A 1 99 ? -2.700 9.736 -8.425 1.00 96.12 99 ASP A C 1
ATOM 794 O O . ASP A 1 99 ? -2.932 9.049 -9.426 1.00 96.12 99 ASP A O 1
ATOM 798 N N . PRO A 1 100 ? -3.658 9.934 -7.504 1.00 93.50 100 PRO A N 1
ATOM 799 C CA . PRO A 1 100 ? -5.047 9.560 -7.727 1.00 93.50 100 PRO A CA 1
ATOM 800 C C . PRO A 1 100 ? -5.694 10.456 -8.791 1.00 93.50 100 PRO A C 1
ATOM 802 O O . PRO A 1 100 ? -5.616 11.682 -8.729 1.00 93.50 100 PRO A O 1
ATOM 805 N N . THR A 1 101 ? -6.397 9.845 -9.739 1.00 94.69 101 THR A N 1
ATOM 806 C CA . THR A 1 101 ? -7.227 10.530 -10.741 1.00 94.69 101 THR A CA 1
ATOM 807 C C . THR A 1 101 ? -8.693 10.121 -10.581 1.00 94.69 101 THR A C 1
ATOM 809 O O . THR A 1 101 ? -9.043 9.344 -9.692 1.00 94.69 101 THR A O 1
ATOM 812 N N . GLU A 1 102 ? -9.572 10.618 -11.454 1.00 91.62 102 GLU A N 1
ATOM 813 C CA . GLU A 1 102 ? -11.000 10.278 -11.428 1.00 91.62 102 GLU A CA 1
ATOM 814 C C . GLU A 1 102 ? -11.261 8.770 -11.592 1.00 91.62 102 GLU A C 1
ATOM 816 O O . GLU A 1 102 ? -12.109 8.204 -10.902 1.00 91.62 102 GLU A O 1
ATOM 821 N N . ALA A 1 103 ? -10.525 8.109 -12.490 1.00 92.31 103 ALA A N 1
ATOM 822 C CA . ALA A 1 103 ? -10.795 6.723 -12.874 1.00 92.31 103 ALA A CA 1
ATOM 823 C C . ALA A 1 103 ? -9.757 5.718 -12.352 1.00 92.31 103 ALA A C 1
ATOM 825 O O . ALA A 1 103 ? -10.072 4.537 -12.183 1.00 92.31 103 ALA A O 1
ATOM 826 N N . LEU A 1 104 ? -8.521 6.164 -12.125 1.00 96.38 104 LEU A N 1
ATOM 827 C CA . LEU A 1 104 ? -7.392 5.300 -11.787 1.00 96.38 104 LEU A CA 1
ATOM 828 C C . LEU A 1 104 ? -6.383 5.995 -10.877 1.00 96.38 104 LEU A C 1
ATOM 830 O O . LEU A 1 104 ? -6.395 7.214 -10.734 1.00 96.38 104 LEU A O 1
ATOM 834 N N . ILE A 1 105 ? -5.486 5.215 -10.291 1.00 97.25 105 ILE A N 1
ATOM 835 C CA . ILE A 1 105 ? -4.330 5.711 -9.546 1.00 97.25 105 ILE A CA 1
ATOM 836 C C . ILE A 1 105 ? -3.101 5.481 -10.419 1.00 97.25 105 ILE A C 1
ATOM 838 O O . ILE A 1 105 ? -2.828 4.339 -10.788 1.00 97.25 105 ILE A O 1
ATOM 842 N N . SER A 1 106 ? -2.388 6.546 -10.771 1.00 97.94 106 SER A N 1
ATOM 843 C CA . SER A 1 106 ? -1.111 6.457 -11.480 1.00 97.94 106 SER A CA 1
ATOM 844 C C . SER A 1 106 ? 0.042 6.498 -10.489 1.00 97.94 106 SER A C 1
ATOM 846 O O . SER A 1 106 ? 0.022 7.293 -9.550 1.00 97.94 106 SER A O 1
ATOM 848 N N . ILE A 1 107 ? 1.033 5.640 -10.700 1.00 98.31 107 ILE A N 1
ATOM 849 C CA . ILE A 1 107 ? 2.230 5.556 -9.873 1.00 98.31 107 ILE A CA 1
ATOM 850 C C . ILE A 1 107 ? 3.461 5.649 -10.769 1.00 98.31 107 ILE A C 1
ATOM 852 O O . ILE A 1 107 ? 3.578 4.864 -11.703 1.00 98.31 107 ILE A O 1
ATOM 856 N N . ASP A 1 108 ? 4.360 6.574 -10.456 1.00 98.19 108 ASP A N 1
ATOM 857 C CA . ASP A 1 108 ? 5.628 6.805 -11.159 1.00 98.19 108 ASP A CA 1
ATOM 858 C C . ASP A 1 108 ? 6.818 6.474 -10.246 1.00 98.19 108 ASP A C 1
ATOM 860 O O . ASP A 1 108 ? 6.739 6.666 -9.027 1.00 98.19 108 ASP A O 1
ATOM 864 N N . ILE A 1 109 ? 7.907 5.950 -10.815 1.00 98.00 109 ILE A N 1
ATOM 865 C CA . ILE A 1 109 ? 9.085 5.496 -10.065 1.00 98.00 109 ILE A CA 1
ATOM 866 C C . ILE A 1 109 ? 10.326 6.244 -10.541 1.00 98.00 109 ILE A C 1
ATOM 868 O O . ILE A 1 109 ? 10.756 6.128 -11.686 1.00 98.00 109 ILE A O 1
ATOM 872 N N . ASN A 1 110 ? 10.968 6.942 -9.610 1.00 95.62 110 ASN A N 1
ATOM 873 C CA . ASN A 1 110 ? 12.188 7.696 -9.851 1.00 95.62 110 ASN A CA 1
ATOM 874 C C . ASN A 1 110 ? 13.379 6.995 -9.190 1.00 95.62 110 ASN A C 1
ATOM 876 O O . ASN A 1 110 ? 13.349 6.675 -8.002 1.00 95.62 110 ASN A O 1
ATOM 880 N N . SER A 1 111 ? 14.462 6.766 -9.933 1.00 91.06 111 SER A N 1
ATOM 881 C CA . SER A 1 111 ? 15.706 6.256 -9.346 1.00 91.06 111 SER A CA 1
ATOM 882 C C . SER A 1 111 ? 16.479 7.365 -8.636 1.00 91.06 111 SER A C 1
ATOM 884 O O . SER A 1 111 ? 16.443 8.530 -9.044 1.00 91.06 111 SER A O 1
ATOM 886 N N . SER A 1 112 ? 17.288 7.002 -7.639 1.00 84.12 112 SER A N 1
ATOM 887 C CA . SER A 1 112 ? 18.323 7.911 -7.146 1.00 84.12 112 SER A CA 1
ATOM 888 C C . SER A 1 112 ? 19.318 8.249 -8.265 1.00 84.12 112 SER A C 1
ATOM 890 O O . SER A 1 112 ? 19.459 7.538 -9.265 1.00 84.12 112 SER A O 1
ATOM 892 N N . ARG A 1 113 ? 20.010 9.385 -8.134 1.00 69.69 113 ARG A N 1
ATOM 893 C CA . ARG A 1 113 ? 21.008 9.838 -9.114 1.00 69.69 113 ARG A CA 1
ATOM 894 C C . ARG A 1 113 ? 22.172 8.836 -9.166 1.00 69.69 113 ARG A C 1
ATOM 896 O O . ARG A 1 113 ? 23.063 8.883 -8.322 1.00 69.69 113 ARG A O 1
ATOM 903 N N . ALA A 1 114 ? 22.187 7.951 -10.160 1.00 60.03 114 ALA A N 1
ATOM 904 C CA . ALA A 1 114 ? 23.237 6.947 -10.304 1.00 60.03 114 ALA A CA 1
ATOM 905 C C . ALA A 1 114 ? 24.551 7.554 -10.833 1.00 60.03 114 ALA A C 1
ATOM 907 O O . ALA A 1 114 ? 24.599 8.242 -11.858 1.00 60.03 114 ALA A O 1
ATOM 908 N N . THR A 1 115 ? 25.656 7.271 -10.145 1.00 53.97 115 THR A N 1
ATOM 909 C CA . THR A 1 115 ? 27.018 7.592 -10.581 1.00 53.97 115 THR A CA 1
ATOM 910 C C . THR A 1 115 ? 27.540 6.532 -11.563 1.00 53.97 115 THR A C 1
ATOM 912 O O . THR A 1 115 ? 27.847 5.423 -11.155 1.00 53.97 115 THR A O 1
ATOM 915 N N . ARG A 1 116 ? 27.734 6.916 -12.836 1.00 51.75 116 ARG A N 1
ATOM 916 C CA . ARG A 1 116 ? 28.536 6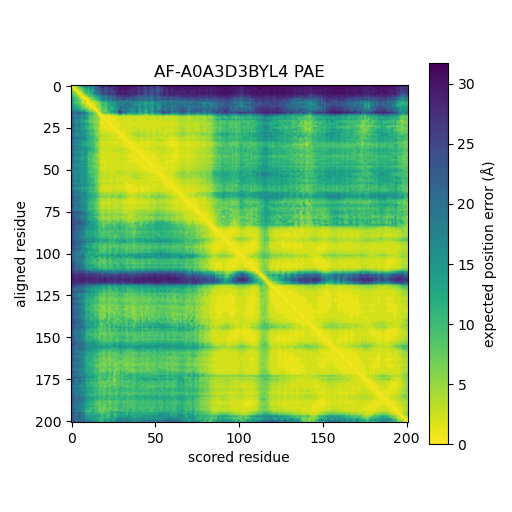.232 -13.888 1.00 51.75 116 ARG A CA 1
ATOM 917 C C . ARG A 1 116 ? 28.086 4.822 -14.353 1.00 51.75 116 ARG A C 1
ATOM 919 O O . ARG A 1 116 ? 28.646 3.810 -13.958 1.00 51.75 116 ARG A O 1
ATOM 926 N N . GLY A 1 117 ? 27.243 4.796 -15.390 1.00 55.44 117 GLY A N 1
ATOM 927 C CA . GLY A 1 117 ? 27.460 4.079 -16.666 1.00 55.44 117 GLY A CA 1
ATOM 928 C C . GLY A 1 117 ? 27.333 2.549 -16.762 1.00 55.44 117 GLY A C 1
ATOM 929 O O . GLY A 1 117 ? 26.770 2.087 -17.747 1.00 55.44 117 GLY A O 1
ATOM 930 N N . ALA A 1 118 ? 27.851 1.763 -15.814 1.00 56.00 118 ALA A N 1
ATOM 931 C CA . ALA A 1 118 ? 27.894 0.295 -15.946 1.00 56.00 118 ALA A CA 1
ATOM 932 C C . ALA A 1 118 ? 26.777 -0.443 -15.184 1.00 56.00 118 ALA A C 1
ATOM 934 O O . ALA A 1 118 ? 26.551 -1.619 -15.436 1.00 56.00 118 ALA A O 1
ATOM 935 N N . ASP A 1 119 ? 26.056 0.259 -14.310 1.00 76.38 119 ASP A N 1
ATOM 936 C CA . ASP A 1 119 ? 25.096 -0.315 -13.355 1.00 76.38 119 ASP A CA 1
ATOM 937 C C . ASP A 1 119 ? 23.666 0.230 -13.575 1.00 76.38 119 ASP A C 1
ATOM 939 O O . ASP A 1 119 ? 22.845 0.289 -12.671 1.00 76.38 119 ASP A O 1
ATOM 943 N N . ILE A 1 120 ? 23.342 0.726 -14.777 1.00 85.88 120 ILE A N 1
ATOM 944 C CA . ILE A 1 120 ? 22.031 1.369 -15.008 1.00 85.88 120 ILE A CA 1
ATOM 945 C C . ILE A 1 120 ? 20.902 0.331 -14.970 1.00 85.88 120 ILE A C 1
ATOM 947 O O . ILE A 1 120 ? 19.869 0.572 -14.353 1.00 85.88 120 ILE A O 1
ATOM 951 N N . GLU A 1 121 ? 21.097 -0.828 -15.603 1.00 88.81 121 GLU A N 1
ATOM 952 C CA . GLU A 1 121 ? 20.065 -1.871 -15.667 1.00 88.81 121 GLU A CA 1
ATOM 953 C C . GLU A 1 121 ? 19.855 -2.571 -14.315 1.00 88.81 121 GLU A C 1
ATOM 955 O O . GLU A 1 121 ? 18.720 -2.875 -13.951 1.00 88.81 121 GLU A O 1
ATOM 960 N N . GLU A 1 122 ? 20.925 -2.788 -13.549 1.00 90.31 122 GLU A N 1
ATOM 961 C CA . GLU A 1 122 ? 20.843 -3.358 -12.201 1.00 90.31 122 GLU A CA 1
ATOM 962 C C . GLU A 1 122 ? 20.286 -2.332 -11.198 1.00 90.31 122 GLU A C 1
ATOM 964 O O . GLU A 1 122 ? 19.382 -2.673 -10.435 1.00 90.31 122 GLU A O 1
ATOM 969 N N . THR A 1 123 ? 20.674 -1.053 -11.281 1.00 91.00 123 THR A N 1
ATOM 970 C CA . THR A 1 123 ? 20.023 0.026 -10.509 1.00 91.00 123 THR A CA 1
ATOM 971 C C . THR A 1 123 ? 18.525 0.130 -10.816 1.00 91.00 123 THR A C 1
ATOM 973 O O . THR A 1 123 ? 17.722 0.265 -9.889 1.00 91.00 123 THR A O 1
ATOM 976 N N . ALA A 1 124 ? 18.124 0.046 -12.090 1.00 93.69 124 ALA A N 1
ATOM 977 C CA . ALA A 1 124 ? 16.716 0.072 -12.488 1.00 93.69 124 ALA A CA 1
ATOM 978 C C . ALA A 1 124 ? 15.944 -1.122 -11.910 1.00 93.69 124 ALA A C 1
ATOM 980 O O . ALA A 1 124 ? 14.884 -0.935 -11.313 1.00 93.69 124 ALA A O 1
ATOM 981 N N . LEU A 1 125 ? 16.496 -2.338 -12.023 1.00 95.50 125 LEU A N 1
ATOM 982 C CA . LEU A 1 125 ? 15.898 -3.534 -11.429 1.00 95.50 125 LEU A CA 1
ATOM 983 C C . LEU A 1 125 ? 15.747 -3.383 -9.910 1.00 95.50 125 LEU A C 1
ATOM 985 O O . LEU A 1 125 ? 14.646 -3.561 -9.395 1.00 95.50 125 LEU A O 1
ATOM 989 N N . ASN A 1 126 ? 16.815 -3.014 -9.202 1.00 94.94 126 ASN A N 1
ATOM 990 C CA . ASN A 1 126 ? 16.800 -2.878 -7.744 1.00 94.94 126 ASN A CA 1
ATOM 991 C C . ASN A 1 126 ? 15.788 -1.820 -7.282 1.00 94.94 126 ASN A C 1
ATOM 993 O O . ASN A 1 126 ? 14.989 -2.084 -6.385 1.00 94.94 126 ASN A O 1
ATOM 997 N N . THR A 1 127 ? 15.751 -0.663 -7.949 1.00 96.44 127 THR A N 1
ATOM 998 C CA . THR A 1 127 ? 14.778 0.398 -7.646 1.00 96.44 127 THR A CA 1
ATOM 999 C C . THR A 1 127 ? 13.344 -0.086 -7.876 1.00 96.44 127 THR A C 1
ATOM 1001 O O . THR A 1 127 ? 12.482 0.124 -7.027 1.00 96.44 127 THR A O 1
ATOM 1004 N N . ASN A 1 128 ? 13.077 -0.788 -8.983 1.00 97.88 128 ASN A N 1
ATOM 1005 C CA . ASN A 1 128 ? 11.750 -1.331 -9.277 1.00 97.88 128 ASN A CA 1
ATOM 1006 C C . ASN A 1 128 ? 11.315 -2.413 -8.269 1.00 97.88 128 ASN A C 1
ATOM 1008 O O . ASN A 1 128 ? 10.130 -2.511 -7.948 1.00 97.88 128 ASN A O 1
ATOM 1012 N N . LEU A 1 129 ? 12.249 -3.222 -7.755 1.00 98.19 129 LEU A N 1
ATOM 1013 C CA . LEU A 1 129 ? 11.964 -4.219 -6.718 1.00 98.19 129 LEU A CA 1
ATOM 1014 C C . LEU A 1 129 ? 11.591 -3.561 -5.385 1.00 98.19 129 LEU A C 1
ATOM 1016 O O . LEU A 1 129 ? 10.597 -3.961 -4.779 1.00 98.19 129 LEU A O 1
ATOM 1020 N N . GLU A 1 130 ? 12.336 -2.533 -4.965 1.00 97.75 130 GLU A N 1
ATOM 1021 C CA . GLU A 1 130 ? 11.998 -1.722 -3.787 1.00 97.75 130 GLU A CA 1
ATOM 1022 C C . GLU A 1 130 ? 10.643 -1.023 -3.963 1.00 97.75 130 GLU A C 1
ATOM 1024 O O . GLU A 1 130 ? 9.801 -1.045 -3.063 1.00 97.75 130 GLU A O 1
ATOM 1029 N N . ALA A 1 131 ? 10.398 -0.458 -5.146 1.00 98.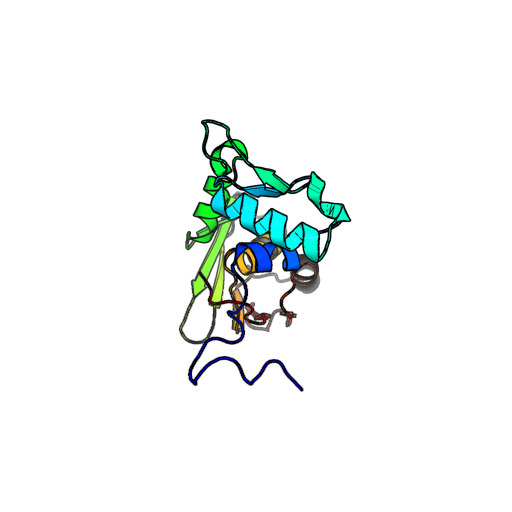12 131 ALA A N 1
ATOM 1030 C CA . ALA A 1 131 ? 9.140 0.197 -5.468 1.00 98.12 131 ALA A CA 1
ATOM 1031 C C . ALA A 1 131 ? 7.951 -0.769 -5.410 1.00 98.12 131 ALA A C 1
ATOM 1033 O O . ALA A 1 131 ? 6.907 -0.407 -4.877 1.00 98.12 131 ALA A O 1
ATOM 1034 N N . ALA A 1 132 ? 8.088 -2.007 -5.894 1.00 98.31 132 ALA A N 1
ATOM 1035 C CA . ALA A 1 132 ? 7.012 -2.997 -5.830 1.00 98.31 132 ALA A CA 1
ATOM 1036 C C . ALA A 1 132 ? 6.573 -3.289 -4.380 1.00 98.31 132 ALA A C 1
ATOM 1038 O O . ALA A 1 132 ? 5.375 -3.385 -4.094 1.00 98.31 132 ALA A O 1
ATOM 1039 N N . ASP A 1 133 ? 7.527 -3.380 -3.452 1.00 97.75 133 ASP A N 1
ATOM 1040 C CA . ASP A 1 133 ? 7.234 -3.562 -2.028 1.00 97.75 133 ASP A CA 1
ATOM 1041 C C . ASP A 1 133 ? 6.540 -2.352 -1.418 1.00 97.75 133 ASP A C 1
ATOM 1043 O O . ASP A 1 133 ? 5.537 -2.489 -0.706 1.00 97.75 133 ASP A O 1
ATOM 1047 N N . GLU A 1 134 ? 7.063 -1.167 -1.719 1.00 96.75 134 GLU A N 1
ATOM 1048 C CA . GLU A 1 134 ? 6.554 0.076 -1.167 1.00 96.75 134 GLU A CA 1
ATOM 1049 C C . GLU A 1 134 ? 5.158 0.397 -1.707 1.00 96.75 134 GLU A C 1
ATOM 1051 O O . GLU A 1 134 ? 4.263 0.733 -0.934 1.00 96.75 134 GLU A O 1
ATOM 1056 N N . ILE A 1 135 ? 4.906 0.176 -2.998 1.00 97.38 135 ILE A N 1
ATOM 1057 C CA . ILE A 1 135 ? 3.580 0.329 -3.605 1.00 97.38 135 ILE A CA 1
ATOM 1058 C C . ILE A 1 135 ? 2.574 -0.599 -2.927 1.00 97.38 135 ILE A C 1
ATOM 1060 O O . ILE A 1 135 ? 1.507 -0.150 -2.507 1.00 97.38 135 ILE A O 1
ATOM 1064 N N . ALA A 1 136 ? 2.900 -1.884 -2.760 1.00 96.75 136 ALA A N 1
ATOM 1065 C CA . ALA A 1 136 ? 2.009 -2.822 -2.082 1.00 96.75 136 ALA A CA 1
ATOM 1066 C C . ALA A 1 136 ? 1.721 -2.396 -0.629 1.00 96.75 136 ALA A C 1
ATOM 1068 O O . ALA A 1 136 ? 0.590 -2.532 -0.152 1.00 96.75 136 ALA A O 1
ATOM 1069 N N . ARG A 1 137 ? 2.719 -1.846 0.075 1.00 94.62 137 ARG A N 1
ATOM 1070 C CA . ARG A 1 137 ? 2.555 -1.282 1.422 1.00 94.62 137 ARG A CA 1
ATOM 1071 C C . ARG A 1 137 ? 1.630 -0.062 1.414 1.00 94.62 137 ARG A C 1
ATOM 1073 O O . ARG A 1 137 ? 0.677 -0.038 2.192 1.00 94.62 137 ARG A O 1
ATOM 1080 N N . GLN A 1 138 ? 1.857 0.901 0.523 1.00 94.56 138 GLN A N 1
ATOM 1081 C CA . GLN A 1 138 ? 1.077 2.139 0.418 1.00 94.56 138 GLN A CA 1
ATOM 1082 C C . GLN A 1 138 ? -0.375 1.883 0.012 1.00 94.56 138 GLN A C 1
ATOM 1084 O O . GLN A 1 138 ? -1.281 2.460 0.610 1.00 94.56 138 GLN A O 1
ATOM 1089 N N . LEU A 1 139 ? -0.625 0.955 -0.918 1.00 94.19 139 LEU A N 1
ATOM 1090 C CA . LEU A 1 139 ? -1.986 0.565 -1.299 1.00 94.19 139 LEU A CA 1
ATOM 1091 C C . LEU A 1 139 ? -2.801 0.067 -0.097 1.00 94.19 139 LEU A C 1
ATOM 1093 O O . LEU A 1 139 ? -3.992 0.364 0.004 1.00 94.19 139 LEU A O 1
ATOM 1097 N N . ARG A 1 140 ? -2.162 -0.655 0.835 1.00 91.25 140 ARG A N 1
ATOM 1098 C CA . ARG A 1 140 ? -2.799 -1.113 2.079 1.00 91.25 140 ARG A CA 1
ATOM 1099 C C . ARG A 1 140 ? -2.969 0.010 3.094 1.00 91.25 140 ARG A C 1
ATOM 1101 O O . ARG A 1 140 ? -4.037 0.109 3.689 1.00 91.25 140 ARG A O 1
ATOM 1108 N N . LEU A 1 141 ? -1.936 0.827 3.305 1.00 89.38 141 LEU A N 1
ATOM 1109 C CA . LEU A 1 141 ? -1.969 1.907 4.297 1.00 89.38 141 LEU A CA 1
ATOM 1110 C C . LEU A 1 141 ? -2.995 2.986 3.950 1.00 89.38 141 LEU A C 1
ATOM 1112 O O . LEU A 1 141 ? -3.688 3.472 4.837 1.00 89.38 141 LEU A O 1
ATOM 1116 N N . ARG A 1 142 ? -3.133 3.307 2.661 1.00 90.56 142 ARG A N 1
ATOM 1117 C CA . ARG A 1 142 ? -4.059 4.330 2.152 1.00 90.56 142 ARG A CA 1
ATOM 1118 C C . ARG A 1 142 ? -5.441 3.785 1.779 1.00 90.56 142 ARG A C 1
ATOM 1120 O O . ARG A 1 142 ? -6.287 4.526 1.286 1.00 90.56 142 ARG A O 1
ATOM 1127 N N . ASP A 1 143 ? -5.638 2.477 1.958 1.00 88.44 143 ASP A N 1
ATOM 1128 C CA . ASP A 1 143 ? -6.761 1.684 1.444 1.00 88.44 143 ASP A CA 1
ATOM 1129 C C . ASP A 1 143 ? -7.174 2.048 0.004 1.00 88.44 143 ASP A C 1
ATOM 1131 O O . ASP A 1 143 ? -8.350 2.150 -0.349 1.00 88.44 143 ASP A O 1
ATOM 1135 N N . MET A 1 144 ? -6.177 2.251 -0.855 1.00 90.75 144 MET A N 1
ATOM 1136 C CA . MET A 1 144 ? -6.376 2.616 -2.253 1.00 90.75 144 MET A CA 1
ATOM 1137 C C . MET A 1 144 ? -6.958 1.434 -3.024 1.00 90.75 144 MET A C 1
ATOM 1139 O O . MET A 1 144 ? -6.435 0.321 -2.975 1.00 90.75 144 MET A O 1
ATOM 1143 N N . GLY A 1 145 ? -8.046 1.655 -3.756 1.00 91.12 145 GLY A N 1
ATOM 1144 C CA . GLY A 1 145 ? -8.678 0.609 -4.556 1.00 91.12 145 GLY A CA 1
ATOM 1145 C C . GLY A 1 145 ? -9.276 1.138 -5.852 1.00 91.12 145 GLY A C 1
ATOM 1146 O O . GLY A 1 145 ? -9.523 2.334 -6.016 1.00 91.12 145 GLY A O 1
ATOM 1147 N N . GLY A 1 146 ? -9.568 0.225 -6.770 1.00 94.81 146 GLY A N 1
ATOM 1148 C CA . GLY A 1 146 ? -9.875 0.526 -8.166 1.00 94.81 146 GLY A CA 1
ATOM 1149 C C . GLY A 1 146 ? -8.727 0.119 -9.085 1.00 94.81 146 GLY A C 1
ATOM 1150 O O . GLY A 1 146 ? -7.958 -0.787 -8.753 1.00 94.81 146 GLY A O 1
ATOM 1151 N N . LEU A 1 147 ? -8.656 0.763 -10.249 1.00 97.69 147 LEU A N 1
ATOM 1152 C CA . LEU A 1 147 ? -7.594 0.554 -11.227 1.00 97.69 147 LEU A CA 1
ATOM 1153 C C . LEU A 1 147 ? -6.329 1.301 -10.786 1.00 97.69 147 LEU A C 1
ATOM 1155 O O . LEU A 1 147 ? -6.397 2.477 -10.433 1.00 97.69 147 LEU A O 1
ATOM 1159 N N . VAL A 1 148 ? -5.190 0.618 -10.820 1.00 98.12 148 VAL A N 1
ATOM 1160 C CA . VAL A 1 148 ? -3.869 1.186 -10.542 1.00 98.12 148 VAL A CA 1
ATOM 1161 C C . VAL A 1 148 ? -2.974 0.902 -11.742 1.00 98.12 148 VAL A C 1
ATOM 1163 O O . VAL A 1 148 ? -2.955 -0.220 -12.255 1.00 98.12 148 VAL A O 1
ATOM 1166 N N . VAL A 1 149 ? -2.251 1.923 -12.186 1.00 98.44 149 VAL A N 1
ATOM 1167 C CA . VAL A 1 149 ? -1.289 1.854 -13.285 1.00 98.44 149 VAL A CA 1
ATOM 1168 C C . VAL A 1 149 ? 0.067 2.276 -12.740 1.00 98.44 149 VAL A C 1
ATOM 1170 O O . VAL A 1 149 ? 0.180 3.347 -12.152 1.00 98.44 149 VAL A O 1
ATOM 1173 N N . ILE A 1 150 ? 1.071 1.423 -12.911 1.00 98.62 150 ILE A N 1
ATOM 1174 C CA . ILE A 1 150 ? 2.424 1.629 -12.392 1.00 98.62 150 ILE A CA 1
ATOM 1175 C C . ILE A 1 150 ? 3.379 1.771 -13.573 1.00 98.62 150 ILE A C 1
ATOM 1177 O O . ILE A 1 150 ? 3.455 0.864 -14.405 1.00 98.62 150 ILE A O 1
ATOM 1181 N N . ASP A 1 151 ? 4.094 2.887 -13.624 1.00 98.19 151 ASP A N 1
ATOM 1182 C CA . ASP A 1 151 ? 5.163 3.167 -14.575 1.00 98.19 151 ASP A CA 1
ATOM 1183 C C . ASP A 1 151 ? 6.506 2.779 -13.941 1.00 98.19 151 ASP A C 1
ATOM 1185 O O . ASP A 1 151 ? 7.074 3.503 -13.121 1.00 98.19 151 ASP A O 1
ATOM 1189 N N . PHE A 1 152 ? 6.957 1.554 -14.225 1.00 98.06 152 PHE A N 1
ATOM 1190 C CA . PHE A 1 152 ? 8.259 1.075 -13.762 1.00 98.06 152 PHE A CA 1
ATOM 1191 C C . PHE A 1 152 ? 9.371 1.642 -14.637 1.00 98.06 152 PHE A C 1
ATOM 1193 O O . PHE A 1 152 ? 9.192 1.835 -15.835 1.00 98.06 152 PHE A O 1
ATOM 1200 N N . ILE A 1 153 ? 10.563 1.804 -14.059 1.00 96.38 153 ILE A N 1
ATOM 1201 C CA . ILE A 1 153 ? 11.745 2.196 -14.829 1.00 96.38 153 ILE A CA 1
ATOM 1202 C C . ILE A 1 153 ? 11.981 1.154 -15.926 1.00 96.38 153 ILE A C 1
ATOM 1204 O O . ILE A 1 153 ? 11.991 -0.052 -15.647 1.00 96.38 153 ILE A O 1
ATOM 1208 N N . ASP A 1 154 ? 12.200 1.622 -17.154 1.00 94.88 154 ASP A N 1
ATOM 1209 C CA . ASP A 1 154 ? 12.404 0.771 -18.321 1.00 94.88 154 ASP A CA 1
ATOM 1210 C C . ASP A 1 154 ? 13.509 -0.274 -18.101 1.00 94.88 154 ASP A C 1
ATOM 1212 O O . ASP A 1 154 ? 14.645 0.029 -17.729 1.00 94.88 154 ASP A O 1
ATOM 1216 N N . MET A 1 155 ? 13.180 -1.532 -18.404 1.00 93.44 155 MET A N 1
ATOM 1217 C CA . MET A 1 155 ? 14.106 -2.665 -18.366 1.00 93.44 155 MET A CA 1
ATOM 1218 C C . MET A 1 155 ? 14.111 -3.362 -19.725 1.00 93.44 155 MET A C 1
ATOM 1220 O O . MET A 1 155 ? 13.068 -3.804 -20.211 1.00 93.44 155 MET A O 1
ATOM 1224 N N . THR A 1 156 ? 15.288 -3.523 -20.325 1.00 90.50 156 THR A N 1
ATOM 1225 C CA . THR A 1 156 ? 15.470 -4.227 -21.608 1.00 90.50 156 THR A CA 1
ATOM 1226 C C . THR A 1 156 ? 15.341 -5.744 -21.448 1.00 90.50 156 THR A C 1
ATOM 1228 O O . THR A 1 156 ? 14.815 -6.435 -22.325 1.00 90.50 156 THR A O 1
ATOM 1231 N N . SER A 1 157 ? 15.792 -6.283 -20.314 1.00 93.50 157 SER A N 1
ATOM 1232 C CA . SER A 1 157 ? 15.686 -7.698 -19.978 1.00 93.50 157 SER A CA 1
ATOM 1233 C C . SER A 1 157 ? 14.256 -8.108 -19.595 1.00 93.50 157 SER A C 1
ATOM 1235 O O . SER A 1 157 ? 13.734 -7.763 -18.534 1.00 93.50 157 SER A O 1
ATOM 1237 N N . ASN A 1 158 ? 13.654 -8.988 -20.405 1.00 94.56 158 ASN A N 1
ATOM 1238 C CA . ASN A 1 158 ? 12.387 -9.663 -20.076 1.00 94.56 158 ASN A CA 1
ATOM 1239 C C . ASN A 1 158 ? 12.459 -10.476 -18.771 1.00 94.56 158 ASN A C 1
ATOM 1241 O O . ASN A 1 158 ? 11.432 -10.759 -18.154 1.00 94.56 158 ASN A O 1
ATOM 1245 N N . ARG A 1 159 ? 13.659 -10.917 -18.369 1.00 96.62 159 ARG A N 1
ATOM 1246 C CA . ARG A 1 159 ? 13.854 -11.609 -17.091 1.00 96.62 159 ARG A CA 1
ATOM 1247 C C . ARG A 1 159 ? 13.624 -10.640 -15.931 1.00 96.62 159 ARG A C 1
ATOM 1249 O O . ARG A 1 159 ? 12.885 -10.994 -15.021 1.00 96.62 159 ARG A O 1
ATOM 1256 N N . ASN A 1 160 ? 14.177 -9.432 -16.022 1.00 96.69 160 ASN A N 1
ATOM 1257 C CA . ASN A 1 160 ? 14.065 -8.395 -14.995 1.00 96.69 160 ASN A CA 1
ATOM 1258 C C . ASN A 1 160 ? 12.608 -7.930 -14.853 1.00 96.69 160 ASN A C 1
ATOM 1260 O O . ASN A 1 160 ? 12.079 -7.886 -13.748 1.00 96.69 160 ASN A O 1
ATOM 1264 N N . GLN A 1 161 ? 11.908 -7.721 -15.975 1.00 97.19 161 GLN A N 1
ATOM 1265 C CA . GLN A 1 161 ? 10.469 -7.418 -15.975 1.00 97.19 161 GLN A CA 1
ATOM 1266 C C . GLN A 1 161 ? 9.650 -8.475 -15.218 1.00 97.19 161 GLN A C 1
ATOM 1268 O O . GLN A 1 161 ? 8.843 -8.146 -14.351 1.00 97.19 161 GLN A O 1
ATOM 1273 N N . ARG A 1 162 ? 9.890 -9.766 -15.490 1.00 97.50 162 ARG A N 1
ATOM 1274 C CA . ARG A 1 162 ? 9.207 -10.864 -14.783 1.00 97.50 162 ARG A CA 1
ATOM 1275 C C . ARG A 1 162 ? 9.551 -10.908 -13.300 1.00 97.50 162 ARG A C 1
ATOM 1277 O O . ARG A 1 162 ? 8.706 -11.304 -12.502 1.00 97.50 162 ARG A O 1
ATOM 1284 N N . GLU A 1 163 ? 10.776 -10.553 -12.937 1.00 98.19 163 GLU A N 1
ATOM 1285 C CA . GLU A 1 163 ? 11.217 -10.501 -11.546 1.00 98.19 163 GLU A CA 1
ATOM 1286 C C . GLU A 1 163 ? 10.451 -9.430 -10.766 1.00 98.19 163 GLU A C 1
ATOM 1288 O O . GLU A 1 163 ? 9.884 -9.739 -9.718 1.00 98.19 163 GLU A O 1
ATOM 1293 N N . VAL A 1 164 ? 10.306 -8.232 -11.338 1.00 98.25 164 VAL A N 1
ATOM 1294 C CA . VAL A 1 164 ? 9.496 -7.146 -10.764 1.00 98.25 164 VAL A CA 1
ATOM 1295 C C . VAL A 1 164 ? 8.019 -7.535 -10.675 1.00 98.25 164 VAL A C 1
ATOM 1297 O O . VAL A 1 164 ? 7.409 -7.387 -9.618 1.00 98.25 164 VAL A O 1
ATOM 1300 N N . GLU A 1 165 ? 7.437 -8.119 -11.730 1.00 98.12 165 GLU A N 1
ATOM 1301 C CA . GLU A 1 165 ? 6.052 -8.611 -11.683 1.00 98.12 165 GLU A CA 1
ATOM 1302 C C . GLU A 1 165 ? 5.838 -9.651 -10.572 1.00 98.12 165 GLU A C 1
ATOM 1304 O O . GLU A 1 165 ? 4.821 -9.637 -9.876 1.00 98.12 165 GLU A O 1
ATOM 1309 N N . ASN A 1 166 ? 6.782 -10.582 -10.414 1.00 98.06 166 ASN A N 1
ATOM 1310 C CA . ASN A 1 166 ? 6.715 -11.607 -9.379 1.00 98.06 166 ASN A CA 1
ATOM 1311 C C . ASN A 1 166 ? 6.875 -11.002 -7.985 1.00 98.06 166 ASN A C 1
ATOM 1313 O O . ASN A 1 166 ? 6.145 -11.400 -7.076 1.00 98.06 166 ASN A O 1
ATOM 1317 N N . ARG A 1 167 ? 7.768 -10.018 -7.824 1.00 98.12 167 ARG A N 1
ATOM 1318 C CA . ARG A 1 167 ? 7.922 -9.287 -6.565 1.00 98.12 167 ARG A CA 1
ATOM 1319 C C . ARG A 1 167 ? 6.632 -8.571 -6.191 1.00 98.12 167 ARG A C 1
ATOM 1321 O O . ARG A 1 167 ? 6.179 -8.725 -5.061 1.00 98.12 167 ARG A O 1
ATOM 1328 N N . MET A 1 168 ? 5.996 -7.902 -7.152 1.00 98.00 168 MET A N 1
ATOM 1329 C CA . MET A 1 168 ? 4.723 -7.215 -6.945 1.00 98.00 168 MET A CA 1
ATOM 1330 C C . MET A 1 168 ? 3.617 -8.185 -6.509 1.00 98.00 168 MET A C 1
ATOM 1332 O O . MET A 1 168 ? 2.918 -7.935 -5.527 1.00 98.00 168 MET A O 1
ATOM 1336 N N . ARG A 1 169 ? 3.490 -9.343 -7.175 1.00 97.44 169 ARG A N 1
ATOM 1337 C CA . ARG A 1 169 ? 2.531 -10.391 -6.770 1.00 97.44 169 ARG A CA 1
ATOM 1338 C C . ARG A 1 169 ? 2.802 -10.897 -5.350 1.00 97.44 169 ARG A C 1
ATOM 1340 O O . ARG A 1 169 ? 1.860 -11.018 -4.574 1.00 97.44 169 ARG A O 1
ATOM 1347 N N . ALA A 1 170 ? 4.064 -11.148 -5.003 1.00 97.38 170 ALA A N 1
ATOM 1348 C CA . ALA A 1 170 ? 4.447 -11.612 -3.670 1.00 97.38 170 ALA A CA 1
ATOM 1349 C C . ALA A 1 170 ? 4.168 -10.557 -2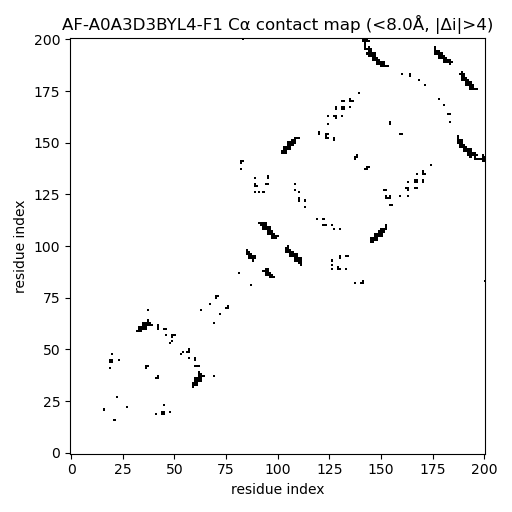.582 1.00 97.38 170 ALA A C 1
ATOM 1351 O O . ALA A 1 170 ? 3.633 -10.878 -1.523 1.00 97.38 170 ALA A O 1
ATOM 1352 N N . ALA A 1 171 ? 4.466 -9.281 -2.844 1.00 97.06 171 ALA A N 1
ATOM 1353 C CA . ALA A 1 171 ? 4.232 -8.188 -1.898 1.00 97.06 171 ALA A CA 1
ATOM 1354 C C . ALA A 1 171 ? 2.733 -7.950 -1.610 1.00 97.06 171 ALA A C 1
ATOM 1356 O O . ALA A 1 171 ? 2.360 -7.492 -0.522 1.00 97.06 171 ALA A O 1
ATOM 1357 N N . LEU A 1 172 ? 1.870 -8.293 -2.571 1.00 95.69 172 LEU A N 1
ATOM 1358 C CA . LEU A 1 172 ? 0.411 -8.206 -2.474 1.00 95.69 172 LEU A CA 1
ATOM 1359 C C . LEU A 1 172 ? -0.258 -9.467 -1.906 1.00 95.69 172 LEU A C 1
ATOM 1361 O O . LEU A 1 172 ? -1.444 -9.419 -1.601 1.00 95.69 172 LEU A O 1
ATOM 1365 N N . GLU A 1 173 ? 0.461 -10.579 -1.726 1.00 93.25 173 GLU A N 1
ATOM 1366 C CA . GLU A 1 173 ? -0.123 -11.852 -1.262 1.00 93.25 173 GLU A CA 1
ATOM 1367 C C . GLU A 1 173 ? -0.730 -11.749 0.149 1.00 93.25 173 GLU A C 1
ATOM 1369 O O . GLU A 1 173 ? -1.724 -12.398 0.465 1.00 93.25 173 GLU A O 1
ATOM 1374 N N . SER A 1 174 ? -0.160 -10.880 0.987 1.00 87.38 174 SER A N 1
ATOM 1375 C CA . SER A 1 174 ? -0.664 -10.580 2.334 1.00 87.38 174 SER A CA 1
ATOM 1376 C C . SER A 1 174 ? -1.845 -9.598 2.359 1.00 87.38 174 SER A C 1
ATOM 1378 O O . SER A 1 174 ? -2.399 -9.331 3.430 1.00 87.38 174 SER A O 1
ATOM 1380 N N . ASP A 1 175 ? -2.239 -9.038 1.211 1.00 91.44 175 ASP A N 1
ATOM 1381 C CA . ASP A 1 175 ? -3.373 -8.124 1.133 1.00 91.44 175 ASP A CA 1
ATOM 1382 C C . ASP A 1 175 ? -4.696 -8.881 1.306 1.00 91.44 175 ASP A C 1
ATOM 1384 O O . ASP A 1 175 ? -4.930 -9.951 0.747 1.00 91.44 175 ASP A O 1
ATOM 1388 N N . ARG A 1 176 ? -5.594 -8.306 2.105 1.00 88.06 176 ARG A N 1
ATOM 1389 C CA . ARG A 1 176 ? -6.931 -8.863 2.337 1.00 88.06 176 ARG A CA 1
ATOM 1390 C C . ARG A 1 176 ? -7.898 -8.499 1.216 1.00 88.06 176 ARG A C 1
ATOM 1392 O O . ARG A 1 176 ? -8.892 -9.201 1.023 1.00 88.06 176 ARG A O 1
ATOM 1399 N N . ALA A 1 177 ? -7.650 -7.389 0.523 1.00 91.38 177 ALA A N 1
ATOM 1400 C CA . ALA A 1 177 ? -8.415 -7.014 -0.652 1.00 91.38 177 ALA A CA 1
ATOM 1401 C C . ALA A 1 177 ? -8.122 -8.001 -1.783 1.00 91.38 177 ALA A C 1
ATOM 1403 O O . ALA A 1 177 ? -6.997 -8.464 -1.947 1.00 91.38 177 ALA A O 1
ATOM 1404 N N . ARG A 1 178 ? -9.124 -8.315 -2.608 1.00 94.12 178 ARG A N 1
ATOM 1405 C CA . ARG A 1 178 ? -8.862 -9.073 -3.835 1.00 94.12 178 ARG A CA 1
ATOM 1406 C C . ARG A 1 178 ? -8.041 -8.210 -4.781 1.00 94.12 178 ARG A C 1
ATOM 1408 O O . ARG A 1 178 ? -8.459 -7.097 -5.107 1.00 94.12 178 ARG A O 1
ATOM 1415 N N . VAL A 1 179 ? -6.915 -8.746 -5.235 1.00 96.75 179 VAL A N 1
ATOM 1416 C CA . VAL A 1 179 ? -6.013 -8.067 -6.162 1.00 96.75 179 VAL A CA 1
ATOM 1417 C C . VAL A 1 179 ? -5.862 -8.889 -7.436 1.00 96.75 179 VAL A C 1
ATOM 1419 O O . VAL A 1 179 ? -5.763 -10.114 -7.392 1.00 96.75 179 VAL A O 1
ATOM 1422 N N . GLN A 1 180 ? -5.856 -8.214 -8.581 1.00 96.81 180 GLN A N 1
ATOM 1423 C CA . GLN A 1 180 ? -5.496 -8.799 -9.870 1.00 96.81 180 GLN A CA 1
ATOM 1424 C C . GLN A 1 180 ? -4.339 -7.998 -10.446 1.00 96.81 180 GLN A C 1
ATOM 1426 O O . GLN A 1 180 ? -4.465 -6.788 -10.600 1.00 96.81 180 GLN A O 1
ATOM 1431 N N . VAL A 1 181 ? -3.234 -8.672 -10.752 1.00 96.88 181 VAL A N 1
ATOM 1432 C CA . VAL A 1 181 ? -2.009 -8.053 -11.271 1.00 96.88 181 VAL A CA 1
ATOM 1433 C C . VAL A 1 181 ? -1.785 -8.535 -12.696 1.00 96.88 181 VAL A C 1
ATOM 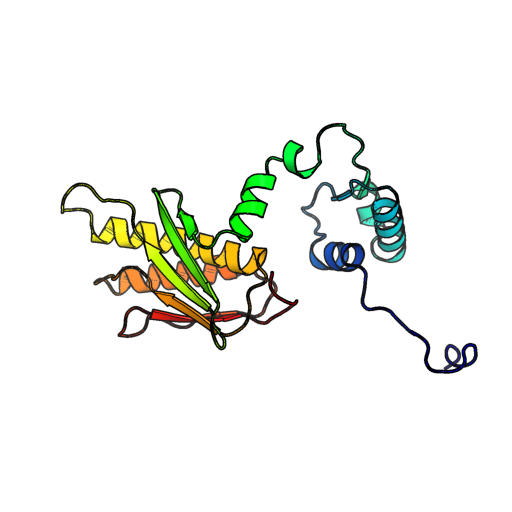1435 O O . VAL A 1 181 ? -1.733 -9.745 -12.936 1.00 96.88 181 VAL A O 1
ATOM 1438 N N . GLY A 1 182 ? -1.659 -7.596 -13.630 1.00 95.75 182 GLY A N 1
ATOM 1439 C CA . GLY A 1 182 ? -1.347 -7.869 -15.024 1.00 95.75 182 GLY A CA 1
ATOM 1440 C C . GLY A 1 182 ? 0.124 -8.224 -15.254 1.00 95.75 182 GLY A C 1
ATOM 1441 O O . GLY A 1 182 ? 0.815 -8.788 -14.397 1.00 95.75 182 GLY A O 1
ATOM 1442 N N . ARG A 1 183 ? 0.585 -7.913 -16.462 1.00 96.88 183 ARG A N 1
ATOM 1443 C CA . ARG A 1 183 ? 1.993 -7.960 -16.863 1.00 96.88 183 ARG A CA 1
ATOM 1444 C C . ARG A 1 183 ? 2.444 -6.563 -17.255 1.00 96.88 183 ARG A C 1
ATOM 1446 O O . ARG A 1 183 ? 1.596 -5.730 -17.574 1.00 96.88 183 ARG A O 1
ATOM 1453 N N . ILE A 1 184 ? 3.751 -6.340 -17.277 1.00 97.12 184 ILE A N 1
ATOM 1454 C CA . ILE A 1 184 ? 4.314 -5.128 -17.866 1.00 97.12 184 ILE A CA 1
ATOM 1455 C C . ILE A 1 184 ? 3.972 -5.133 -19.361 1.00 97.12 184 ILE A C 1
ATOM 1457 O O . ILE A 1 184 ? 4.222 -6.099 -20.089 1.00 97.12 184 ILE A O 1
ATOM 1461 N N . SER A 1 185 ? 3.297 -4.077 -19.798 1.00 96.38 185 SER A N 1
ATOM 1462 C CA . SER A 1 185 ? 2.843 -3.904 -21.169 1.00 96.38 185 SER A CA 1
ATOM 1463 C C . SER A 1 185 ? 4.005 -3.524 -22.089 1.00 96.38 185 SER A C 1
ATOM 1465 O O . SER A 1 185 ? 5.106 -3.190 -21.659 1.00 96.38 185 SER A O 1
ATOM 1467 N N . ARG A 1 186 ? 3.738 -3.482 -23.398 1.00 94.31 186 ARG A N 1
ATOM 1468 C CA . ARG A 1 186 ? 4.700 -2.962 -24.388 1.00 94.31 186 ARG A CA 1
ATOM 1469 C C . ARG A 1 186 ? 5.081 -1.488 -24.18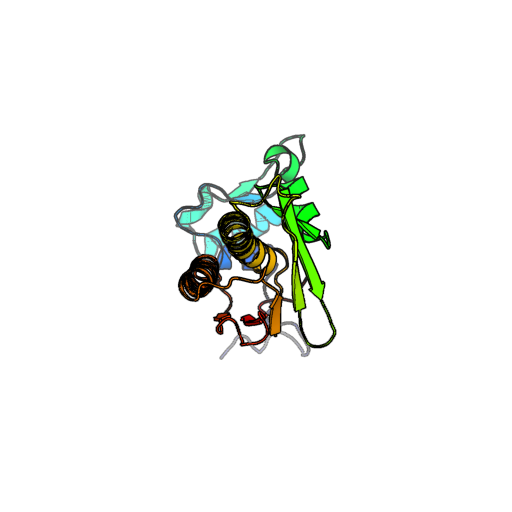0 1.00 94.31 186 ARG A C 1
ATOM 1471 O O . ARG A 1 186 ? 5.994 -1.022 -24.847 1.00 94.31 186 ARG A O 1
ATOM 1478 N N . PHE A 1 187 ? 4.328 -0.763 -23.353 1.00 95.19 187 PHE A N 1
ATOM 1479 C CA . PHE A 1 187 ? 4.550 0.646 -23.039 1.00 95.19 187 PHE A CA 1
ATOM 1480 C C . PHE A 1 187 ? 5.247 0.838 -21.682 1.00 95.19 187 PHE A C 1
ATOM 1482 O O . PHE A 1 187 ? 5.235 1.949 -21.180 1.00 95.19 187 PHE A O 1
ATOM 1489 N N . GLY A 1 188 ? 5.773 -0.223 -21.055 1.00 93.69 188 GLY A N 1
ATOM 1490 C CA . GLY A 1 188 ? 6.429 -0.141 -19.738 1.00 93.69 188 GLY A CA 1
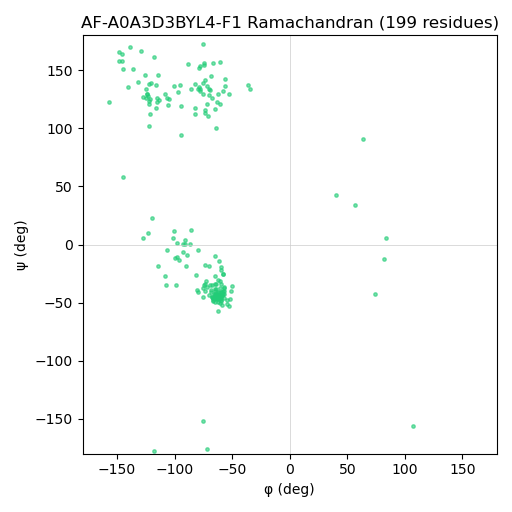ATOM 1491 C C . GLY A 1 188 ? 5.466 -0.138 -18.543 1.00 93.69 188 GLY A C 1
ATOM 1492 O O . GLY A 1 188 ? 5.868 -0.409 -17.418 1.00 93.69 188 GLY A O 1
ATOM 1493 N N . LEU A 1 189 ? 4.166 0.047 -18.791 1.00 97.81 189 LEU A N 1
ATOM 1494 C CA . LEU A 1 189 ? 3.153 0.136 -17.737 1.00 97.81 189 LEU A CA 1
ATOM 1495 C C . LEU A 1 189 ? 2.691 -1.233 -17.234 1.00 97.81 189 LEU A C 1
ATOM 1497 O O . LEU A 1 189 ? 2.393 -2.117 -18.042 1.00 97.81 189 LEU A O 1
ATOM 1501 N N . LEU A 1 190 ? 2.532 -1.372 -15.919 1.00 98.38 190 LEU A N 1
ATOM 1502 C CA . LEU A 1 190 ? 1.850 -2.492 -15.273 1.00 98.38 190 LEU A CA 1
ATOM 1503 C C . LEU A 1 190 ? 0.467 -2.056 -14.782 1.00 98.38 190 LEU A C 1
ATOM 1505 O O . LEU A 1 190 ? 0.329 -1.122 -13.998 1.00 98.38 190 LEU A O 1
ATOM 1509 N N . GLU A 1 191 ? -0.561 -2.780 -15.214 1.00 98.12 191 GLU A N 1
ATOM 1510 C CA . GLU A 1 191 ? -1.948 -2.555 -14.802 1.00 98.12 191 GLU A CA 1
ATOM 1511 C C . GLU A 1 191 ? -2.366 -3.560 -13.724 1.00 98.12 191 GLU A C 1
ATOM 1513 O O . GLU A 1 191 ? -2.097 -4.764 -13.824 1.00 98.12 191 GLU A O 1
ATOM 1518 N N . MET A 1 192 ? -3.060 -3.083 -12.694 1.00 97.94 192 MET A N 1
ATOM 1519 C CA . MET A 1 192 ? -3.637 -3.935 -11.660 1.00 97.94 192 MET A CA 1
ATOM 1520 C C . MET A 1 192 ? -4.965 -3.379 -11.140 1.00 97.94 192 MET A C 1
ATOM 1522 O O . MET A 1 192 ? -5.246 -2.188 -11.231 1.00 97.94 192 MET A O 1
ATOM 1526 N N . SER A 1 193 ? -5.786 -4.246 -10.553 1.00 97.25 193 SER A N 1
ATOM 1527 C CA . SER A 1 193 ? -7.009 -3.841 -9.853 1.00 97.25 193 SER A CA 1
ATOM 1528 C C . SER A 1 193 ? -6.976 -4.316 -8.408 1.00 97.25 193 SER A C 1
ATOM 1530 O O . SER A 1 193 ? -6.598 -5.461 -8.149 1.00 97.25 193 SER A O 1
ATOM 1532 N N . ARG A 1 194 ? -7.401 -3.460 -7.477 1.00 96.81 194 ARG A N 1
ATOM 1533 C CA . ARG A 1 194 ? -7.544 -3.785 -6.051 1.00 96.81 194 ARG A CA 1
ATOM 1534 C C . ARG A 1 194 ? -8.971 -3.509 -5.589 1.00 96.81 194 ARG A C 1
ATOM 1536 O O . ARG A 1 194 ? -9.510 -2.430 -5.827 1.00 96.81 194 ARG A O 1
ATOM 1543 N N . GLN A 1 195 ? -9.598 -4.479 -4.930 1.00 93.06 195 GLN A N 1
ATOM 1544 C CA . GLN A 1 195 ? -10.941 -4.323 -4.372 1.00 93.06 195 GLN A CA 1
ATOM 1545 C C . GLN A 1 195 ? -10.963 -3.216 -3.307 1.00 93.06 195 GLN A C 1
ATOM 1547 O O . GLN A 1 195 ? -10.177 -3.247 -2.366 1.00 93.06 195 GLN A O 1
ATOM 1552 N N . ARG A 1 196 ? -11.911 -2.279 -3.416 1.00 87.81 196 AR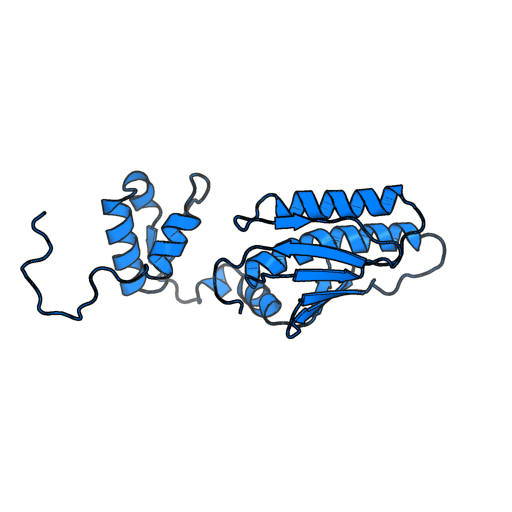G A N 1
ATOM 1553 C CA . ARG A 1 196 ? -12.175 -1.286 -2.364 1.00 87.81 196 ARG A CA 1
ATOM 1554 C C . ARG A 1 196 ? -12.840 -1.967 -1.170 1.00 87.81 196 ARG A C 1
ATOM 1556 O O . ARG A 1 196 ? -13.902 -2.570 -1.329 1.00 87.81 196 ARG A O 1
ATOM 1563 N N . LEU A 1 197 ? -12.211 -1.889 0.001 1.00 80.44 197 LEU A N 1
ATOM 1564 C CA . LEU A 1 197 ? -12.774 -2.395 1.257 1.00 80.44 197 LEU A CA 1
ATOM 1565 C C . LEU A 1 197 ? -13.409 -1.270 2.076 1.00 80.44 197 LEU A C 1
ATOM 1567 O O . LEU A 1 197 ? -14.423 -1.496 2.739 1.00 80.44 197 LEU A O 1
ATOM 1571 N N . ARG A 1 198 ? -12.826 -0.070 2.027 1.00 74.62 198 ARG A N 1
ATOM 1572 C CA . ARG A 1 198 ? -13.308 1.148 2.681 1.00 74.62 198 ARG A CA 1
ATOM 1573 C C . ARG A 1 198 ? -13.126 2.335 1.717 1.00 74.62 198 ARG A C 1
ATOM 1575 O O . ARG A 1 198 ? -12.533 2.177 0.644 1.00 74.62 198 ARG A O 1
ATOM 1582 N N . PRO A 1 199 ? -13.691 3.512 2.031 1.00 72.50 199 PRO A N 1
ATOM 1583 C CA . PRO A 1 199 ? -13.268 4.750 1.387 1.00 72.50 199 PRO A CA 1
ATOM 1584 C C . PRO A 1 199 ? -11.758 4.940 1.591 1.00 72.50 199 PRO A C 1
ATOM 1586 O O . PRO A 1 199 ? -11.265 4.691 2.691 1.00 72.50 199 PRO A O 1
ATOM 1589 N N . SER A 1 200 ? -11.042 5.338 0.538 1.00 73.06 200 SER A N 1
ATOM 1590 C CA . SER A 1 200 ? -9.613 5.653 0.622 1.00 73.06 200 SER A CA 1
ATOM 1591 C C . SER A 1 200 ? -9.381 6.901 1.476 1.00 73.06 200 SER A C 1
ATOM 1593 O O . SER A 1 200 ? -10.292 7.727 1.600 1.00 73.06 200 SER A O 1
ATOM 1595 N N . LEU A 1 201 ? -8.174 7.016 2.044 1.00 66.75 201 LEU A N 1
ATOM 1596 C CA . LEU A 1 201 ? -7.706 8.247 2.696 1.00 66.75 201 LEU A CA 1
ATOM 1597 C C . LEU A 1 201 ? -7.695 9.438 1.728 1.00 66.75 201 LEU A C 1
ATOM 1599 O O . LEU A 1 201 ? -7.508 9.207 0.507 1.00 66.75 201 LEU A O 1
#